Protein AF-A0A521Z8B8-F1 (afdb_monomer)

Sequence (314 aa):
MAHCVPRHHRHLVAGRAHGVPGHPRPDPRRRHVRERRPPARPARHRRRVVNRPHTGRGECPARRPTASHPAGTVTPVTTKPRRLTYDLEFVEDGHSIELVSIGVVRVDALPPRSAPATATGPDVEYYAINADISIERLTSRPWLAENVLPHLPTFTREQRYMSQRRTDIDRREPYVKPRRQIAAEVAKFLLDTPGDGSLELWADCGAYDHVCLCWTCWGPMAKKPAAIPDRTNEIRQYAEHLGVPLLNPPVGRGVKHRAIDDARTVAWQLRRLDEQARSGRIPASVVHDMPVAGITPVAAQVSRGPGSRWTNRL

Structure (mmCIF, N/CA/C/O backbone):
data_AF-A0A521Z8B8-F1
#
_entry.id   AF-A0A521Z8B8-F1
#
loop_
_atom_site.group_PDB
_atom_site.id
_atom_site.type_symbol
_atom_site.label_atom_id
_atom_site.label_alt_id
_atom_site.label_comp_id
_atom_site.label_asym_id
_atom_site.label_entity_id
_atom_site.label_seq_id
_atom_site.pdbx_PDB_ins_code
_atom_site.Cartn_x
_atom_site.Cartn_y
_atom_site.Cartn_z
_atom_site.occupancy
_atom_site.B_iso_or_equiv
_atom_site.auth_seq_id
_atom_site.auth_comp_id
_atom_site.auth_asym_id
_atom_site.auth_atom_id
_atom_site.pdbx_PDB_model_num
ATOM 1 N N . MET A 1 1 ? -34.870 41.571 -36.346 1.00 35.91 1 MET A N 1
ATOM 2 C CA . MET A 1 1 ? -33.914 41.527 -37.475 1.00 35.91 1 MET A CA 1
ATOM 3 C C . MET A 1 1 ? -33.114 40.236 -37.314 1.00 35.91 1 MET A C 1
ATOM 5 O O . MET A 1 1 ? -32.353 40.141 -36.370 1.00 35.91 1 MET A O 1
ATOM 9 N N . ALA A 1 2 ? -33.600 39.115 -37.851 1.00 33.47 2 ALA A N 1
ATOM 10 C CA . ALA A 1 2 ? -33.388 38.614 -39.218 1.00 33.47 2 ALA A CA 1
ATOM 11 C C . ALA A 1 2 ? -32.054 37.849 -39.395 1.00 33.47 2 ALA A C 1
ATOM 13 O O . ALA A 1 2 ? -31.015 38.482 -39.489 1.00 33.47 2 ALA A O 1
ATOM 14 N N . HIS A 1 3 ? -32.193 36.510 -39.475 1.00 30.00 3 HIS A N 1
ATOM 15 C CA . HIS A 1 3 ? -31.416 35.471 -40.192 1.00 30.00 3 HIS A CA 1
ATOM 16 C C . HIS A 1 3 ? -29.875 35.411 -39.992 1.00 30.00 3 HIS A C 1
ATOM 18 O O . HIS A 1 3 ? -29.206 36.417 -39.877 1.00 30.00 3 HIS A O 1
ATOM 24 N N . CYS A 1 4 ? -29.201 34.255 -39.957 1.00 29.23 4 CYS A N 1
ATOM 25 C CA . CYS A 1 4 ? -29.296 33.158 -40.915 1.00 29.23 4 CYS A CA 1
ATOM 26 C C . CYS A 1 4 ? -28.533 31.900 -40.433 1.00 29.23 4 CYS A C 1
ATOM 28 O O . CYS A 1 4 ? -27.512 31.993 -39.759 1.00 29.23 4 CYS A O 1
ATOM 30 N N . VAL A 1 5 ? -29.036 30.736 -40.847 1.00 36.94 5 VAL A N 1
ATOM 31 C CA . VAL A 1 5 ? -28.444 29.385 -40.773 1.00 36.94 5 VAL A CA 1
ATOM 32 C C . VAL A 1 5 ? -27.868 29.040 -42.159 1.00 36.94 5 VAL A C 1
ATOM 34 O O . VAL A 1 5 ? -28.414 29.515 -43.154 1.00 36.94 5 VAL A O 1
ATOM 37 N N . PRO A 1 6 ? -26.870 28.144 -42.270 1.00 43.03 6 PRO A N 1
ATOM 38 C CA . PRO A 1 6 ? -26.991 27.043 -43.251 1.00 43.03 6 PRO A CA 1
ATOM 39 C C . PRO A 1 6 ? -26.492 25.707 -42.653 1.00 43.03 6 PRO A C 1
ATOM 41 O O . PRO A 1 6 ? -25.438 25.650 -42.033 1.00 43.03 6 PRO A O 1
ATOM 44 N N . ARG A 1 7 ? -27.291 24.633 -42.566 1.00 33.66 7 ARG A N 1
ATOM 45 C CA . ARG A 1 7 ? -27.740 23.637 -43.572 1.00 33.66 7 ARG A CA 1
ATOM 46 C C . ARG A 1 7 ? -26.640 22.822 -44.288 1.00 33.66 7 ARG A C 1
ATOM 48 O O . ARG A 1 7 ? -25.868 23.326 -45.087 1.00 33.66 7 ARG A O 1
ATOM 55 N N . HIS A 1 8 ? -26.708 21.523 -43.976 1.00 33.16 8 HIS A N 1
ATOM 56 C CA . HIS A 1 8 ? -26.175 20.293 -44.575 1.00 33.16 8 HIS A CA 1
ATOM 57 C C . HIS A 1 8 ? -25.827 20.259 -46.069 1.00 33.16 8 HIS A C 1
ATOM 59 O O . HIS A 1 8 ? -26.628 20.689 -46.887 1.00 33.16 8 HIS A O 1
ATOM 65 N N . HIS A 1 9 ? -24.808 19.449 -46.398 1.00 31.92 9 HIS A N 1
ATOM 66 C CA . HIS A 1 9 ? -24.887 18.492 -47.509 1.00 31.92 9 HIS A CA 1
ATOM 67 C C . HIS A 1 9 ? -24.250 17.136 -47.148 1.00 31.92 9 HIS A C 1
ATOM 69 O O . HIS A 1 9 ? -23.074 17.036 -46.812 1.00 31.92 9 HIS A O 1
ATOM 75 N N . ARG A 1 10 ? -25.081 16.087 -47.215 1.00 32.25 10 ARG A N 1
ATOM 76 C CA . ARG A 1 10 ? -24.701 14.672 -47.317 1.00 32.25 10 ARG A CA 1
ATOM 77 C C . ARG A 1 10 ? -24.454 14.361 -48.794 1.00 32.25 10 ARG A C 1
ATOM 79 O O . ARG A 1 10 ? -25.300 14.709 -49.612 1.00 32.25 10 ARG A O 1
ATOM 86 N N . HIS A 1 11 ? -23.401 13.610 -49.105 1.00 32.38 11 HIS A N 1
ATOM 87 C CA . HIS A 1 11 ? -23.338 12.819 -50.332 1.00 32.38 11 HIS A CA 1
ATOM 88 C C . HIS A 1 11 ? -23.245 11.333 -49.981 1.00 32.38 11 HIS A C 1
ATOM 90 O O . HIS A 1 11 ? -22.294 10.871 -49.359 1.00 32.38 11 HIS A O 1
ATOM 96 N N . LEU A 1 12 ? -24.302 10.619 -50.366 1.00 29.88 12 LEU A N 1
ATOM 97 C CA . LEU A 1 12 ? -24.369 9.172 -50.507 1.00 29.88 12 LEU A CA 1
ATOM 98 C C . LEU A 1 12 ? -23.725 8.794 -51.845 1.00 29.88 12 LEU A C 1
ATOM 100 O O . LEU A 1 12 ? -24.089 9.367 -52.870 1.00 29.88 12 LEU A O 1
ATOM 104 N N . VAL A 1 13 ? -22.863 7.780 -51.849 1.00 33.53 13 VAL A N 1
ATOM 105 C CA . VAL A 1 13 ? -22.656 6.922 -53.022 1.00 33.53 13 VAL A CA 1
ATOM 106 C C . VAL A 1 13 ? -22.776 5.480 -52.550 1.00 33.53 13 VAL A C 1
ATOM 108 O O . VAL A 1 13 ? -22.103 5.054 -51.613 1.00 33.53 13 VAL A O 1
ATOM 111 N N . ALA A 1 14 ? -23.697 4.758 -53.180 1.00 31.25 14 ALA A N 1
ATOM 112 C CA . ALA A 1 14 ? -23.990 3.359 -52.943 1.00 31.25 14 ALA A CA 1
ATOM 113 C C . ALA A 1 14 ? -23.289 2.471 -53.982 1.00 31.25 14 ALA A C 1
ATOM 115 O O . ALA A 1 14 ? -23.220 2.825 -55.156 1.00 31.25 14 ALA A O 1
ATOM 116 N N . GLY A 1 15 ? -22.908 1.267 -53.544 1.00 28.31 15 GLY A N 1
ATOM 117 C CA . GLY A 1 15 ? -23.017 0.050 -54.351 1.00 28.31 15 GLY A CA 1
ATOM 118 C C . GLY A 1 15 ? -21.720 -0.551 -54.896 1.00 28.31 15 GLY A C 1
ATOM 119 O O . GLY A 1 15 ? -21.244 -0.151 -55.950 1.00 28.31 15 GLY A O 1
ATOM 120 N N . ARG A 1 16 ? -21.261 -1.649 -54.280 1.00 29.67 16 ARG A N 1
ATOM 121 C CA . ARG A 1 16 ? -21.405 -3.011 -54.841 1.00 29.67 16 ARG A CA 1
ATOM 122 C C . ARG A 1 16 ? -20.861 -4.062 -53.868 1.00 29.67 16 ARG A C 1
ATOM 124 O O . ARG A 1 16 ? -19.735 -3.973 -53.395 1.00 29.67 16 ARG A O 1
ATOM 131 N N . ALA A 1 17 ? -21.698 -5.054 -53.586 1.00 33.75 17 ALA A N 1
ATOM 132 C CA . ALA A 1 17 ? -21.336 -6.302 -52.928 1.00 33.75 17 ALA A CA 1
ATOM 133 C C . ALA A 1 17 ? -20.590 -7.217 -53.910 1.00 33.75 17 ALA A C 1
ATOM 135 O O . ALA A 1 17 ? -20.930 -7.186 -55.086 1.00 33.75 17 ALA A O 1
ATOM 136 N N . HIS A 1 18 ? -19.635 -8.023 -53.425 1.00 32.19 18 HIS A N 1
ATOM 137 C CA . HIS A 1 18 ? -19.411 -9.438 -53.781 1.00 32.19 18 HIS A CA 1
ATOM 138 C C . HIS A 1 18 ? -18.212 -10.010 -52.989 1.00 32.19 18 HIS A C 1
ATOM 140 O O . HIS A 1 18 ? -17.116 -9.466 -53.055 1.00 32.19 18 HIS A O 1
ATOM 146 N N . GLY A 1 19 ? -18.415 -11.154 -52.317 1.00 29.48 19 GLY A N 1
ATOM 147 C CA . GLY A 1 19 ? -17.388 -12.199 -52.164 1.00 29.48 19 GLY A CA 1
ATOM 148 C C . GLY A 1 19 ? -16.698 -12.374 -50.801 1.00 29.48 19 GLY A C 1
ATOM 149 O O . GLY A 1 19 ? -15.713 -11.710 -50.513 1.00 29.48 19 GLY A O 1
ATOM 150 N N . VAL A 1 20 ? -17.128 -13.382 -50.034 1.00 37.03 20 VAL A N 1
ATOM 151 C CA . VAL A 1 20 ? -16.331 -14.184 -49.067 1.00 37.03 20 VAL A CA 1
ATOM 152 C C . VAL A 1 20 ? -16.902 -15.621 -49.198 1.00 37.03 20 VAL A C 1
ATOM 154 O O . VAL A 1 20 ? -18.121 -15.697 -49.374 1.00 37.03 20 VAL A O 1
ATOM 157 N N . PRO A 1 21 ? -16.141 -16.749 -49.181 1.00 41.66 21 PRO A N 1
ATOM 158 C CA . PRO A 1 21 ? -14.966 -17.004 -48.336 1.00 41.66 21 PRO A CA 1
ATOM 159 C C . PRO A 1 21 ? -13.762 -17.721 -48.985 1.00 41.66 21 PRO A C 1
ATOM 161 O O . PRO A 1 21 ? -13.895 -18.714 -49.694 1.00 41.66 21 PRO A O 1
ATOM 164 N 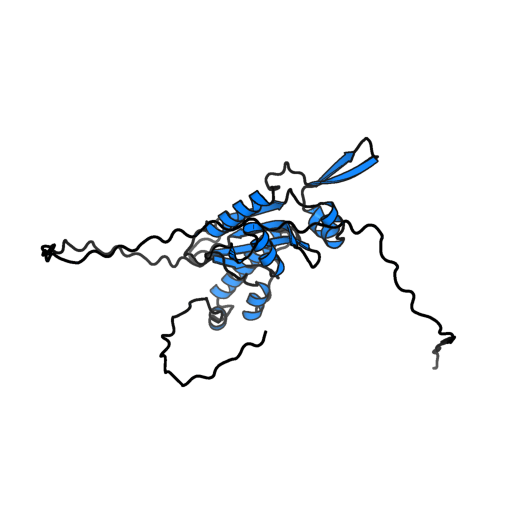N . GLY A 1 22 ? -12.552 -17.293 -48.616 1.00 32.25 22 GLY A N 1
ATOM 165 C CA . GLY A 1 22 ? -11.331 -18.088 -48.766 1.00 32.25 22 GLY A CA 1
ATOM 166 C C . GLY A 1 22 ? -10.956 -18.757 -47.442 1.00 32.25 22 GLY A C 1
ATOM 167 O O . GLY A 1 22 ? -10.707 -18.072 -46.454 1.00 32.25 22 GLY A O 1
ATOM 168 N N . HIS A 1 23 ? -10.917 -20.090 -47.418 1.00 39.66 23 HIS A N 1
ATOM 169 C CA . HIS A 1 23 ? -10.369 -20.886 -46.315 1.00 39.66 23 HIS A CA 1
ATOM 170 C C . HIS A 1 23 ? -8.886 -20.554 -46.049 1.00 39.66 23 HIS A C 1
ATOM 172 O O . HIS A 1 23 ? -8.111 -20.457 -47.006 1.00 39.66 23 HIS A O 1
ATOM 178 N N . PRO A 1 24 ? -8.433 -20.478 -44.782 1.00 43.00 24 PRO A N 1
ATOM 179 C CA . PRO A 1 24 ? -7.007 -20.446 -44.487 1.00 43.00 24 PRO A CA 1
ATOM 180 C C . PRO A 1 24 ? -6.387 -21.832 -44.735 1.00 43.00 24 PRO A C 1
ATOM 182 O O . PRO A 1 24 ? -6.856 -22.848 -44.221 1.00 43.00 24 PRO A O 1
ATOM 185 N N . ARG A 1 25 ? -5.319 -21.868 -45.540 1.00 42.12 25 ARG A N 1
ATOM 186 C CA . ARG A 1 25 ? -4.476 -23.057 -45.751 1.00 42.12 25 ARG A CA 1
ATOM 187 C C . ARG A 1 25 ? -3.770 -23.441 -44.435 1.00 42.12 25 ARG A C 1
ATOM 189 O O . ARG A 1 25 ? -3.352 -22.540 -43.709 1.00 42.12 25 ARG A O 1
ATOM 196 N N . PRO A 1 26 ? -3.597 -24.739 -44.124 1.00 41.19 26 PRO A N 1
ATOM 197 C CA . PRO A 1 26 ? -2.922 -25.164 -42.903 1.00 41.19 26 PRO A CA 1
ATOM 198 C C . PRO A 1 26 ? -1.406 -24.914 -42.973 1.00 41.19 26 PRO A C 1
ATOM 200 O O . PRO A 1 26 ? -0.752 -25.214 -43.971 1.00 41.19 26 PRO A O 1
ATOM 203 N N . ASP A 1 27 ? -0.862 -24.380 -41.880 1.00 43.59 27 ASP A N 1
ATOM 204 C CA . ASP A 1 27 ? 0.570 -24.197 -41.616 1.00 43.59 27 ASP A CA 1
ATOM 205 C C . ASP A 1 27 ? 1.311 -25.558 -41.590 1.00 43.59 27 ASP A C 1
ATOM 207 O O . ASP A 1 27 ? 0.941 -26.439 -40.803 1.00 43.59 27 ASP A O 1
ATOM 211 N N . PRO A 1 28 ? 2.368 -25.766 -42.404 1.00 39.84 28 PRO A N 1
ATOM 212 C CA . PRO A 1 28 ? 3.069 -27.043 -42.505 1.00 39.84 28 PRO A CA 1
ATOM 213 C C . PRO A 1 28 ? 4.086 -27.309 -41.375 1.00 39.84 28 PRO A C 1
ATOM 215 O O . PRO A 1 28 ? 4.937 -28.186 -41.523 1.00 39.84 28 PRO A O 1
ATOM 218 N N . ARG A 1 29 ? 4.046 -26.600 -40.234 1.00 41.16 29 ARG A N 1
ATOM 219 C CA . ARG A 1 29 ? 5.009 -26.811 -39.127 1.00 41.16 29 ARG A CA 1
ATOM 220 C C . ARG A 1 29 ? 4.400 -27.156 -37.764 1.00 41.16 29 ARG A C 1
ATOM 222 O O . ARG A 1 29 ? 5.024 -26.920 -36.728 1.00 41.16 29 ARG A O 1
ATOM 229 N N . ARG A 1 30 ? 3.256 -27.853 -37.735 1.00 36.81 30 ARG A N 1
ATOM 230 C CA . ARG A 1 30 ? 2.808 -28.596 -36.538 1.00 36.81 30 ARG A CA 1
ATOM 231 C C . ARG A 1 30 ? 3.729 -29.794 -36.271 1.00 36.81 30 ARG A C 1
ATOM 233 O O . ARG A 1 30 ? 3.509 -30.900 -36.753 1.00 36.81 30 ARG A O 1
ATOM 240 N N . ARG A 1 31 ? 4.770 -29.578 -35.464 1.00 39.09 31 ARG A N 1
ATOM 241 C CA . ARG A 1 31 ? 5.552 -30.664 -34.856 1.00 39.09 31 ARG A CA 1
ATOM 242 C C . ARG A 1 31 ? 4.647 -31.475 -33.925 1.00 39.09 31 ARG A C 1
ATOM 244 O O . ARG A 1 31 ? 4.069 -30.929 -32.989 1.00 39.09 31 ARG A O 1
ATOM 251 N N . HIS A 1 32 ? 4.548 -32.779 -34.174 1.00 36.72 32 HIS A N 1
ATOM 252 C CA . HIS A 1 32 ? 3.930 -33.738 -33.264 1.00 36.72 32 HIS A CA 1
ATOM 253 C C . HIS A 1 32 ? 4.621 -33.698 -31.895 1.00 36.72 32 HIS A C 1
ATOM 255 O O . HIS A 1 32 ? 5.748 -34.169 -31.738 1.00 36.72 32 HIS A O 1
ATOM 261 N N . VAL A 1 33 ? 3.931 -33.168 -30.887 1.00 37.38 33 VAL A N 1
ATOM 262 C CA . VAL A 1 33 ? 4.277 -33.413 -29.488 1.00 37.38 33 VAL A CA 1
ATOM 263 C C . VAL A 1 33 ? 3.756 -34.808 -29.155 1.00 37.38 33 VAL A C 1
ATOM 265 O O . VAL A 1 33 ? 2.554 -35.017 -29.032 1.00 37.38 33 VAL A O 1
ATOM 268 N N . ARG A 1 34 ? 4.661 -35.790 -29.064 1.00 37.03 34 ARG A N 1
ATOM 269 C CA . ARG A 1 34 ? 4.352 -37.099 -28.475 1.00 37.03 34 ARG A CA 1
ATOM 270 C C . ARG A 1 34 ? 3.934 -36.879 -27.021 1.00 37.03 34 ARG A C 1
ATOM 272 O O . ARG A 1 34 ? 4.762 -36.468 -26.207 1.00 37.03 34 ARG A O 1
ATOM 279 N N . GLU A 1 35 ? 2.681 -37.183 -26.702 1.00 34.50 35 GLU A N 1
ATOM 280 C CA . GLU A 1 35 ? 2.202 -37.293 -25.326 1.00 34.50 35 GLU A CA 1
ATOM 281 C C . GLU A 1 35 ? 3.052 -38.326 -24.574 1.00 34.50 35 GLU A C 1
ATOM 283 O O . GLU A 1 35 ? 3.047 -39.523 -24.872 1.00 34.50 35 GLU A O 1
ATOM 288 N N . ARG A 1 36 ? 3.838 -37.856 -23.603 1.00 37.59 36 ARG A N 1
ATOM 289 C CA . ARG A 1 36 ? 4.537 -38.727 -22.660 1.00 37.59 36 ARG A CA 1
ATOM 290 C C . ARG A 1 36 ? 3.536 -39.153 -21.588 1.00 37.59 36 ARG A C 1
ATOM 292 O O . ARG A 1 36 ? 3.045 -38.315 -20.836 1.00 37.59 36 ARG A O 1
ATOM 299 N N . ARG A 1 37 ? 3.252 -40.458 -21.514 1.00 41.12 37 ARG A N 1
ATOM 300 C CA . ARG A 1 37 ? 2.510 -41.077 -20.403 1.00 41.12 37 ARG A CA 1
ATOM 301 C C . ARG A 1 37 ? 3.163 -40.706 -19.058 1.00 41.12 37 ARG A C 1
ATOM 303 O O . ARG A 1 37 ? 4.386 -40.820 -18.952 1.00 41.12 37 ARG A O 1
ATOM 310 N N . PRO A 1 38 ? 2.392 -40.320 -18.027 1.00 42.97 38 PRO A N 1
ATOM 311 C CA . PRO A 1 38 ? 2.940 -40.121 -16.691 1.00 42.97 38 PRO A CA 1
ATOM 312 C C . PRO A 1 38 ? 3.311 -41.474 -16.049 1.00 42.97 38 PRO A C 1
ATOM 314 O O . PRO A 1 38 ? 2.598 -42.461 -16.256 1.00 42.97 38 PRO A O 1
ATOM 317 N N . PRO A 1 39 ? 4.403 -41.553 -15.265 1.00 40.97 39 PRO A N 1
ATOM 318 C CA . PRO A 1 39 ? 4.757 -42.769 -14.540 1.00 40.97 39 PRO A CA 1
ATOM 319 C C . PRO A 1 39 ? 3.771 -43.057 -13.396 1.00 40.97 39 PRO A C 1
ATOM 321 O O . PRO A 1 39 ? 3.203 -42.155 -12.778 1.00 40.97 39 PRO A O 1
ATOM 324 N N . ALA A 1 40 ? 3.568 -44.350 -13.138 1.00 40.97 40 ALA A N 1
ATOM 325 C CA . ALA A 1 40 ? 2.628 -44.895 -12.166 1.00 40.97 40 ALA A CA 1
ATOM 326 C C . ALA A 1 40 ? 2.912 -44.440 -10.720 1.00 40.97 40 ALA A C 1
ATOM 328 O O . ALA A 1 40 ? 4.059 -44.364 -10.282 1.00 40.97 40 ALA A O 1
ATOM 329 N N . ARG A 1 41 ? 1.839 -44.182 -9.960 1.00 40.47 41 ARG A N 1
ATOM 330 C CA . ARG A 1 41 ? 1.879 -43.889 -8.516 1.00 40.47 41 ARG A CA 1
ATOM 331 C C . ARG A 1 41 ? 2.380 -45.111 -7.725 1.00 40.47 41 ARG A C 1
ATOM 333 O O . ARG A 1 41 ? 1.808 -46.186 -7.909 1.00 40.47 41 ARG A O 1
ATOM 340 N N . PRO A 1 42 ? 3.331 -44.970 -6.784 1.00 38.75 42 PRO A N 1
ATOM 341 C CA . PRO A 1 42 ? 3.632 -46.042 -5.845 1.00 38.75 42 PRO A CA 1
ATOM 342 C C . PRO A 1 42 ? 2.540 -46.172 -4.768 1.00 38.75 42 PRO A C 1
ATOM 344 O O . PRO A 1 42 ? 1.858 -45.212 -4.398 1.00 38.75 42 PRO A O 1
ATOM 347 N N . ALA A 1 43 ? 2.354 -47.411 -4.317 1.00 36.47 43 ALA A N 1
ATOM 348 C CA . ALA A 1 43 ? 1.248 -47.892 -3.502 1.00 36.47 43 ALA A CA 1
ATOM 349 C C . ALA A 1 43 ? 1.170 -47.267 -2.095 1.00 36.47 43 ALA A C 1
ATOM 351 O O . ALA A 1 43 ? 2.168 -47.013 -1.425 1.00 36.47 43 ALA A O 1
ATOM 352 N N . ARG A 1 44 ? -0.068 -47.077 -1.621 1.00 37.94 44 ARG A N 1
ATOM 353 C CA . ARG A 1 44 ? -0.396 -46.655 -0.253 1.00 37.94 44 ARG A CA 1
ATOM 354 C C . ARG A 1 44 ? -0.029 -47.758 0.745 1.00 37.94 44 ARG A C 1
ATOM 356 O O . ARG A 1 44 ? -0.673 -48.806 0.760 1.00 37.94 44 ARG A O 1
ATOM 363 N N . HIS A 1 45 ? 0.915 -47.495 1.646 1.00 33.72 45 HIS A N 1
ATOM 364 C CA . HIS A 1 45 ? 1.087 -48.316 2.844 1.00 33.72 45 HIS A CA 1
ATOM 365 C C . HIS A 1 45 ? -0.085 -48.085 3.809 1.00 33.72 45 HIS A C 1
ATOM 367 O O . HIS A 1 45 ? -0.205 -47.037 4.444 1.00 33.72 45 HIS A O 1
ATOM 373 N N . ARG A 1 46 ? -0.965 -49.086 3.918 1.00 37.41 46 ARG A N 1
ATOM 374 C CA . ARG A 1 46 ? -1.966 -49.195 4.985 1.00 37.41 46 ARG A CA 1
ATOM 375 C C . ARG A 1 46 ? -1.238 -49.425 6.313 1.00 37.41 46 ARG A C 1
ATOM 377 O O . ARG A 1 46 ? -0.668 -50.495 6.514 1.00 37.41 46 ARG A O 1
ATOM 384 N N . ARG A 1 47 ? -1.273 -48.459 7.237 1.00 35.41 47 ARG A N 1
ATOM 385 C CA . ARG A 1 47 ? -0.927 -48.728 8.640 1.00 35.41 47 ARG A CA 1
ATOM 386 C C . ARG A 1 47 ? -2.097 -49.457 9.301 1.00 35.41 47 ARG A C 1
ATOM 388 O O . ARG A 1 47 ? -3.209 -48.945 9.367 1.00 35.41 47 ARG A O 1
ATOM 395 N N . ARG A 1 48 ? -1.814 -50.687 9.728 1.00 32.44 48 ARG A N 1
ATOM 396 C CA . ARG A 1 48 ? -2.666 -51.566 10.534 1.00 32.44 48 ARG A CA 1
ATOM 397 C C . ARG A 1 48 ? -2.920 -50.901 11.891 1.00 32.44 48 ARG A C 1
ATOM 399 O O . ARG A 1 48 ? -1.971 -50.627 12.619 1.00 32.44 48 ARG A O 1
ATOM 406 N N . VAL A 1 49 ? -4.187 -50.676 12.225 1.00 35.34 49 VAL A N 1
ATOM 407 C CA . VAL A 1 49 ? -4.628 -50.407 13.598 1.00 35.34 49 VAL A CA 1
ATOM 408 C C . VAL A 1 49 ? -4.592 -51.742 14.337 1.00 35.34 49 VAL A C 1
ATOM 410 O O . VAL A 1 49 ? -5.258 -52.692 13.927 1.00 35.34 49 VAL A O 1
ATOM 413 N N . VAL A 1 50 ? -3.773 -51.838 15.382 1.00 36.09 50 VAL A N 1
ATOM 414 C CA . VAL A 1 50 ? -3.757 -52.988 16.291 1.00 36.09 50 VAL A CA 1
ATOM 415 C C . VAL A 1 50 ? -4.516 -52.576 17.546 1.00 36.09 50 VAL A C 1
ATOM 417 O O . VAL A 1 50 ? -4.027 -51.771 18.331 1.00 36.09 50 VAL A O 1
ATOM 420 N N . ASN A 1 51 ? -5.716 -53.131 17.714 1.00 31.20 51 ASN A N 1
ATOM 421 C CA . ASN A 1 51 ? -6.443 -53.111 18.978 1.00 31.20 51 ASN A CA 1
ATOM 422 C C . ASN A 1 51 ? -5.782 -54.096 19.952 1.00 31.20 51 ASN A C 1
ATOM 424 O O . ASN A 1 51 ? -5.551 -55.254 19.596 1.00 31.20 51 ASN A O 1
ATOM 428 N N . ARG A 1 52 ? -5.537 -53.666 21.194 1.00 32.81 52 ARG A N 1
ATOM 429 C CA . ARG A 1 52 ? -5.302 -54.563 22.334 1.00 32.81 52 ARG A CA 1
ATOM 430 C C . ARG A 1 52 ? -6.153 -54.135 23.538 1.00 32.81 52 ARG A C 1
ATOM 432 O O . ARG A 1 52 ? -6.418 -52.943 23.677 1.00 32.81 52 ARG A O 1
ATOM 439 N N . PRO A 1 53 ? -6.627 -55.099 24.348 1.00 34.12 53 PRO A N 1
ATOM 440 C CA . PRO A 1 53 ? -7.771 -54.924 25.236 1.00 34.12 53 PRO A CA 1
ATOM 441 C C . PRO A 1 53 ? -7.412 -54.312 26.595 1.00 34.12 53 PRO A C 1
ATOM 443 O O . PRO A 1 53 ? -6.282 -54.406 27.069 1.00 34.12 53 PRO A O 1
ATOM 446 N N . HIS A 1 54 ? -8.432 -53.720 27.217 1.00 36.81 54 HIS A N 1
ATOM 447 C CA . HIS A 1 54 ? -8.438 -53.187 28.574 1.00 36.81 54 HIS A CA 1
ATOM 448 C C . HIS A 1 54 ? -8.363 -54.283 29.643 1.00 36.81 54 HIS A C 1
ATOM 450 O O . HIS A 1 54 ? -9.223 -55.158 29.680 1.00 36.81 54 HIS A O 1
ATOM 456 N N . THR A 1 55 ? -7.438 -54.132 30.593 1.00 34.94 55 THR A N 1
ATOM 457 C CA . THR A 1 55 ? -7.537 -54.687 31.952 1.00 34.94 55 THR A CA 1
ATOM 458 C C . THR A 1 55 ? -6.777 -53.786 32.923 1.00 34.94 55 THR A C 1
ATOM 460 O O . THR A 1 55 ? -5.632 -53.439 32.646 1.00 34.94 55 THR A O 1
ATOM 463 N N . GLY A 1 56 ? -7.381 -53.467 34.070 1.00 31.44 56 GLY A N 1
ATOM 464 C CA . GLY A 1 56 ? -6.648 -52.990 35.248 1.00 31.44 56 GLY A CA 1
ATOM 465 C C . GLY A 1 56 ? -7.207 -51.719 35.872 1.00 31.44 56 GLY A C 1
ATOM 466 O O . GLY A 1 56 ? -6.812 -50.616 35.513 1.00 31.44 56 GLY A O 1
ATOM 467 N N . ARG A 1 57 ? -8.112 -51.896 36.840 1.00 41.94 57 ARG A N 1
ATOM 468 C CA . ARG A 1 57 ? -8.470 -50.884 37.839 1.00 41.94 57 ARG A CA 1
ATOM 469 C C . ARG A 1 57 ? -7.237 -50.590 38.701 1.00 41.94 57 ARG A C 1
ATOM 471 O O . ARG A 1 57 ? -6.634 -51.523 39.220 1.00 41.94 57 ARG A O 1
ATOM 478 N N . GLY A 1 58 ? -6.903 -49.315 38.862 1.00 31.59 58 GLY A N 1
ATOM 479 C CA . GLY A 1 58 ? -5.902 -48.829 39.807 1.00 31.59 58 GLY A CA 1
ATOM 480 C C . GLY A 1 58 ? -6.303 -47.428 40.249 1.00 31.59 58 GLY A C 1
ATOM 481 O O . GLY A 1 58 ? -6.299 -46.498 39.448 1.00 31.59 58 GLY A O 1
ATOM 482 N N . GLU A 1 59 ? -6.743 -47.314 41.495 1.00 34.22 59 GLU A N 1
ATOM 483 C CA . GLU A 1 59 ? -7.174 -46.074 42.136 1.00 34.22 59 GLU A CA 1
ATOM 484 C C . GLU A 1 59 ? -5.988 -45.104 42.279 1.00 34.22 59 GLU A C 1
ATOM 486 O O . GLU A 1 59 ? -4.929 -45.470 42.789 1.00 34.22 59 GLU A O 1
ATOM 491 N N . CYS A 1 60 ? -6.153 -43.854 41.836 1.00 30.89 60 CYS A N 1
ATOM 492 C CA . CYS A 1 60 ? -5.214 -42.769 42.127 1.00 30.89 60 CYS A CA 1
ATOM 493 C C . CYS A 1 60 ? -5.653 -42.038 43.409 1.00 30.89 60 CYS A C 1
ATOM 495 O O . CYS A 1 60 ? -6.812 -41.623 43.489 1.00 30.89 60 CYS A O 1
ATOM 497 N N . PRO A 1 61 ? -4.767 -41.818 44.398 1.00 35.59 61 PRO A N 1
ATOM 498 C CA . PRO A 1 61 ? -5.130 -41.121 45.625 1.00 35.59 61 PRO A CA 1
ATOM 499 C C . PRO A 1 61 ? -5.343 -39.621 45.373 1.00 35.59 61 PRO A C 1
ATOM 501 O O . PRO A 1 61 ? -4.572 -38.961 44.670 1.00 35.59 61 PRO A O 1
ATOM 504 N N . ALA A 1 62 ? -6.406 -39.085 45.974 1.00 37.12 62 ALA A N 1
ATOM 505 C CA . ALA A 1 62 ? -6.812 -37.690 45.888 1.00 37.12 62 ALA A CA 1
A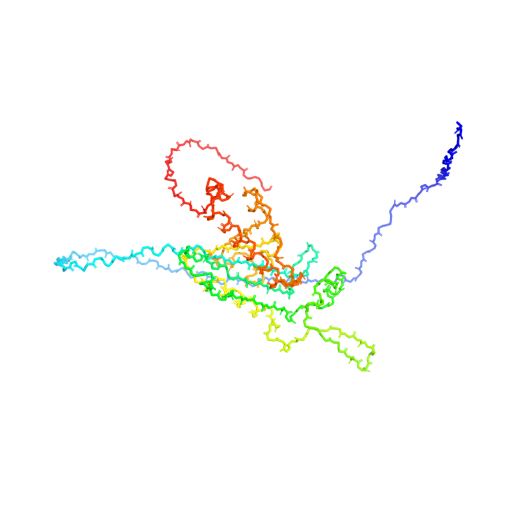TOM 506 C C . ALA A 1 62 ? -5.714 -36.736 46.399 1.00 37.12 62 ALA A C 1
ATOM 508 O O . ALA A 1 62 ? -5.290 -36.802 47.555 1.00 37.12 62 ALA A O 1
ATOM 509 N N . ARG A 1 63 ? -5.280 -35.802 45.544 1.00 36.44 63 ARG A N 1
ATOM 510 C CA . ARG A 1 63 ? -4.461 -34.652 45.952 1.00 36.44 63 ARG A CA 1
ATOM 511 C C . ARG A 1 63 ? -5.335 -33.648 46.710 1.00 36.44 63 ARG A C 1
ATOM 513 O O . ARG A 1 63 ? -6.354 -33.200 46.193 1.00 36.44 63 ARG A O 1
ATOM 520 N N . ARG A 1 64 ? -4.913 -33.285 47.926 1.00 36.66 64 ARG A N 1
ATOM 521 C CA . ARG A 1 64 ? -5.482 -32.181 48.721 1.00 36.66 64 ARG A CA 1
ATOM 522 C C . ARG A 1 64 ? -5.365 -30.845 47.965 1.00 36.66 64 ARG A C 1
ATOM 524 O O . ARG A 1 64 ? -4.347 -30.631 47.305 1.00 36.66 64 ARG A O 1
ATOM 531 N N . PRO A 1 65 ? -6.341 -29.929 48.095 1.00 36.00 65 PRO A N 1
ATOM 532 C CA . PRO A 1 65 ? -6.266 -28.611 47.479 1.00 36.00 65 PRO A CA 1
ATOM 533 C C . PRO A 1 65 ? -5.231 -27.753 48.219 1.00 36.00 65 PRO A C 1
ATOM 535 O O . PRO A 1 65 ? -5.373 -27.467 49.407 1.00 36.00 65 PRO A O 1
ATOM 538 N N . THR A 1 66 ? -4.164 -27.363 47.526 1.00 36.78 66 THR A N 1
ATOM 539 C CA . THR A 1 66 ? -3.203 -26.370 48.015 1.00 36.78 66 THR A CA 1
ATOM 540 C C . THR A 1 66 ? -3.715 -24.962 47.729 1.00 36.78 66 THR A C 1
ATOM 542 O O . THR A 1 66 ? -4.199 -24.690 46.634 1.00 36.78 66 THR A O 1
ATOM 545 N N . ALA A 1 67 ? -3.586 -24.110 48.746 1.00 37.25 67 ALA A N 1
ATOM 546 C CA . ALA A 1 67 ? -3.915 -22.690 48.839 1.00 37.25 67 ALA A CA 1
ATOM 547 C C . ALA A 1 67 ? -4.055 -21.915 47.514 1.00 37.25 67 ALA A C 1
ATOM 549 O O . ALA A 1 67 ? -3.134 -21.836 46.698 1.00 37.25 67 ALA A O 1
ATOM 550 N N . SER A 1 68 ? -5.208 -21.258 47.380 1.00 37.75 68 SER A N 1
ATOM 551 C CA . SER A 1 68 ? -5.508 -20.221 46.397 1.00 37.75 68 SER A CA 1
ATOM 552 C C . SER A 1 68 ? -4.418 -19.147 46.378 1.00 37.75 68 SER A C 1
ATOM 554 O O . SER A 1 68 ? -4.254 -18.405 47.347 1.00 37.75 68 SER A O 1
ATOM 556 N N . HIS A 1 69 ? -3.690 -19.043 45.268 1.00 37.59 69 HIS A N 1
ATOM 557 C CA . HIS A 1 69 ? -2.959 -17.820 44.947 1.00 37.59 69 HIS A CA 1
ATOM 558 C C . HIS A 1 69 ? -3.976 -16.690 44.742 1.00 37.59 69 HIS A C 1
ATOM 560 O O . HIS A 1 69 ? -5.021 -16.941 44.132 1.00 37.59 69 HIS A O 1
ATOM 566 N N . PRO A 1 70 ? -3.719 -15.466 45.241 1.00 37.94 70 PRO A N 1
ATOM 567 C CA . PRO A 1 70 ? -4.590 -14.344 44.945 1.00 37.94 70 PRO A CA 1
ATOM 568 C C . PRO A 1 70 ? -4.627 -14.185 43.427 1.00 37.94 70 PRO A C 1
ATOM 570 O O . PRO A 1 70 ? -3.581 -14.085 42.782 1.00 37.94 70 PRO A O 1
ATOM 573 N N . ALA A 1 71 ? -5.835 -14.236 42.865 1.00 39.34 71 ALA A N 1
ATOM 574 C CA . ALA A 1 71 ? -6.072 -13.922 41.471 1.00 39.34 71 ALA A CA 1
ATOM 575 C C . ALA A 1 71 ? -5.512 -12.520 41.234 1.00 39.34 71 ALA A C 1
ATOM 577 O O . ALA A 1 71 ? -6.096 -11.528 41.669 1.00 39.34 71 ALA A O 1
ATOM 578 N N . GLY A 1 72 ? -4.334 -12.451 40.612 1.00 34.78 72 GLY A N 1
ATOM 579 C CA . GLY A 1 72 ? -3.814 -11.200 40.103 1.00 34.78 72 GLY A CA 1
ATOM 580 C C . GLY A 1 72 ? -4.896 -10.631 39.209 1.00 34.78 72 GLY A C 1
ATOM 581 O O . GLY A 1 72 ? -5.366 -11.316 38.299 1.00 34.78 72 GLY A O 1
ATOM 582 N N . THR A 1 73 ? -5.347 -9.424 39.524 1.00 35.84 73 THR A N 1
ATOM 583 C CA . THR A 1 73 ? -6.259 -8.670 38.680 1.00 35.84 73 THR A CA 1
ATOM 584 C C . THR A 1 73 ? -5.568 -8.502 37.336 1.00 35.84 73 THR A C 1
ATOM 586 O O . THR A 1 73 ? -4.758 -7.597 37.154 1.00 35.84 73 THR A O 1
ATOM 589 N N . VAL A 1 74 ? -5.830 -9.418 36.403 1.00 38.91 74 VAL A N 1
ATOM 590 C CA . VAL A 1 74 ? -5.529 -9.212 34.995 1.00 38.91 74 VAL A CA 1
ATOM 591 C C . VAL A 1 74 ? -6.483 -8.107 34.597 1.00 38.91 74 VAL A C 1
ATOM 593 O O . VAL A 1 74 ? -7.658 -8.346 34.322 1.00 38.91 74 VAL A O 1
ATOM 596 N N . THR A 1 75 ? -6.006 -6.868 34.669 1.00 30.81 75 THR A N 1
ATOM 597 C CA . THR A 1 75 ? -6.654 -5.767 33.980 1.00 30.81 75 THR A CA 1
ATOM 598 C C . THR A 1 75 ? -6.827 -6.237 32.543 1.00 30.81 75 THR A C 1
ATOM 600 O O . THR A 1 75 ? -5.828 -6.599 31.913 1.00 30.81 75 THR A O 1
ATOM 603 N N . PRO A 1 76 ? -8.060 -6.306 32.013 1.00 34.44 76 PRO A N 1
ATOM 604 C CA . PRO A 1 76 ? -8.221 -6.531 30.598 1.00 34.44 76 PRO A CA 1
ATOM 605 C C . PRO A 1 76 ? -7.553 -5.328 29.950 1.00 34.44 76 PRO A C 1
ATOM 607 O O . PRO A 1 76 ? -8.063 -4.208 30.000 1.00 34.44 76 PRO A O 1
ATOM 610 N N . VAL A 1 77 ? -6.358 -5.531 29.400 1.00 38.72 77 VAL A N 1
ATOM 611 C CA . VAL A 1 77 ? -5.857 -4.605 28.408 1.00 38.72 77 VAL A CA 1
ATOM 612 C C . VAL A 1 77 ? -6.886 -4.746 27.304 1.00 38.72 77 VAL A C 1
ATOM 614 O O . VAL A 1 77 ? -6.924 -5.757 26.611 1.00 38.72 77 VAL A O 1
ATOM 617 N N . THR A 1 78 ? -7.799 -3.784 27.202 1.00 41.41 78 THR A N 1
ATOM 618 C CA . THR A 1 78 ? -8.583 -3.552 25.992 1.00 41.41 78 THR A CA 1
ATOM 619 C C . THR A 1 78 ? -7.577 -3.175 24.916 1.00 41.41 78 THR A C 1
ATOM 621 O O . THR A 1 78 ? -7.361 -2.003 24.609 1.00 41.41 78 THR A O 1
ATOM 624 N N . THR A 1 79 ? -6.842 -4.172 24.442 1.00 52.53 79 THR A N 1
ATOM 625 C CA . THR A 1 79 ? -5.909 -4.070 23.342 1.00 52.53 79 THR A CA 1
ATOM 626 C C . THR A 1 79 ? -6.788 -3.783 22.137 1.00 52.53 79 THR A C 1
ATOM 628 O O . THR A 1 79 ? -7.627 -4.591 21.766 1.00 52.53 79 THR A O 1
ATOM 631 N N . LYS A 1 80 ? -6.708 -2.553 21.634 1.00 62.91 80 LYS A N 1
ATOM 632 C CA . LYS A 1 80 ? -7.483 -2.106 20.478 1.00 62.91 80 LYS A CA 1
ATOM 633 C C . LYS A 1 80 ? -7.025 -2.851 19.216 1.00 62.91 80 LYS A C 1
ATOM 635 O O . LYS A 1 80 ? -5.873 -3.297 19.181 1.00 62.91 80 LYS A O 1
ATOM 640 N N . PRO A 1 81 ? -7.887 -2.929 18.187 1.00 65.12 81 PRO A N 1
ATOM 641 C CA . PRO A 1 81 ? -7.518 -3.511 16.907 1.00 65.12 81 PRO A CA 1
ATOM 642 C C . PRO A 1 81 ? -6.293 -2.823 16.312 1.00 65.12 81 PRO A C 1
ATOM 644 O O . PRO A 1 81 ? -6.098 -1.610 16.439 1.00 65.12 81 PRO A O 1
ATOM 647 N N . ARG A 1 82 ? -5.466 -3.624 15.644 1.00 83.12 82 ARG A N 1
ATOM 648 C CA . ARG A 1 82 ? -4.246 -3.187 14.966 1.00 83.12 82 ARG A CA 1
ATOM 649 C C . ARG A 1 82 ? -4.629 -2.593 13.624 1.00 83.12 82 ARG A C 1
ATOM 651 O O . ARG A 1 82 ? -5.077 -3.335 12.762 1.00 83.12 82 ARG A O 1
ATOM 658 N N . ARG A 1 83 ? -4.458 -1.290 13.420 1.00 91.69 83 ARG A N 1
ATOM 659 C CA . ARG A 1 83 ? -4.812 -0.641 12.151 1.00 91.69 83 ARG A CA 1
ATOM 660 C C . ARG A 1 83 ? -3.568 -0.378 11.327 1.00 91.69 83 ARG A C 1
ATOM 662 O O . ARG A 1 83 ? -2.646 0.284 11.797 1.00 91.69 83 ARG A O 1
ATOM 669 N N . LEU A 1 84 ? -3.555 -0.883 10.102 1.00 95.62 84 LEU A N 1
ATOM 670 C CA . LEU A 1 84 ? -2.529 -0.585 9.112 1.00 95.62 84 LEU A CA 1
ATOM 671 C C . LEU A 1 84 ? -3.182 0.082 7.913 1.00 95.62 84 LEU A C 1
ATOM 673 O O . LEU A 1 84 ? -4.141 -0.457 7.361 1.00 95.62 84 LEU A O 1
ATOM 677 N N . THR A 1 85 ? -2.648 1.228 7.505 1.00 97.44 85 THR A N 1
ATOM 678 C CA . THR A 1 85 ? -2.987 1.834 6.220 1.00 97.44 85 THR A CA 1
ATOM 679 C C . THR A 1 85 ? -1.905 1.515 5.213 1.00 97.44 85 THR A C 1
ATOM 681 O O . THR A 1 85 ? -0.733 1.396 5.573 1.00 97.44 85 THR A O 1
ATOM 684 N N . TYR A 1 86 ? -2.285 1.324 3.961 1.00 98.50 86 TYR A N 1
ATOM 685 C CA . TYR A 1 86 ? -1.326 0.981 2.928 1.00 98.50 86 TYR A CA 1
ATOM 686 C C . TYR A 1 86 ? -1.801 1.442 1.556 1.00 98.50 86 TYR A C 1
ATOM 688 O O . TYR A 1 86 ? -2.988 1.687 1.354 1.00 98.50 86 TYR A O 1
ATOM 696 N N . ASP A 1 87 ? -0.843 1.543 0.648 1.00 98.69 87 ASP A N 1
ATOM 697 C CA . ASP A 1 87 ? -1.041 1.876 -0.758 1.00 98.69 87 ASP A CA 1
ATOM 698 C C . ASP A 1 87 ? 0.041 1.159 -1.581 1.00 98.69 87 ASP A C 1
ATOM 700 O O . ASP A 1 87 ? 1.131 0.859 -1.059 1.00 98.69 87 ASP A O 1
ATOM 704 N N . LEU A 1 88 ? -0.272 0.802 -2.827 1.00 98.62 88 LEU A N 1
ATOM 705 C CA . LEU A 1 88 ? 0.674 0.195 -3.750 1.00 98.62 88 LEU A CA 1
ATOM 706 C C . LEU A 1 88 ? 0.587 0.852 -5.122 1.00 98.62 88 LEU A C 1
ATOM 708 O O . LEU A 1 88 ? -0.477 0.971 -5.714 1.00 98.62 88 LEU A O 1
ATOM 712 N N . GLU A 1 89 ? 1.754 1.073 -5.713 1.00 98.56 89 GLU A N 1
ATOM 713 C CA . GLU A 1 89 ? 1.846 1.319 -7.146 1.00 98.56 89 GLU A CA 1
ATOM 714 C C . GLU A 1 89 ? 2.093 -0.003 -7.869 1.00 98.56 89 GLU A C 1
ATOM 716 O O . GLU A 1 89 ? 2.867 -0.857 -7.410 1.00 98.56 89 GLU A O 1
ATOM 721 N N . PHE A 1 90 ? 1.464 -0.194 -9.024 1.00 98.19 90 PHE A N 1
ATOM 722 C CA . PHE A 1 90 ? 1.595 -1.420 -9.805 1.00 98.19 90 PHE A CA 1
ATOM 723 C C . PHE A 1 90 ? 1.382 -1.186 -11.300 1.00 98.19 90 PHE A C 1
ATOM 725 O O . PHE A 1 90 ? 0.699 -0.262 -11.732 1.00 98.19 90 PHE A O 1
ATOM 732 N N . VAL A 1 91 ? 1.963 -2.071 -12.107 1.00 97.62 91 VAL A N 1
ATOM 733 C CA . VAL A 1 91 ? 1.620 -2.194 -13.523 1.00 97.62 91 VAL A CA 1
ATOM 734 C C . VAL A 1 91 ? 0.514 -3.231 -13.646 1.00 97.62 91 VAL A C 1
ATOM 736 O O . VAL A 1 91 ? 0.713 -4.391 -13.282 1.00 97.62 91 VAL A O 1
ATOM 739 N N . GLU A 1 92 ? -0.628 -2.833 -14.197 1.00 95.62 92 GLU A N 1
ATOM 740 C CA . GLU A 1 92 ? -1.711 -3.748 -14.555 1.00 95.62 92 GLU A CA 1
ATOM 741 C C . GLU A 1 92 ? -1.979 -3.747 -16.070 1.00 95.62 92 GLU A C 1
ATOM 743 O O . GLU A 1 92 ? -1.575 -2.841 -16.814 1.00 95.62 92 GLU A O 1
ATOM 748 N N . ASP A 1 93 ? -2.552 -4.842 -16.563 1.00 94.38 93 ASP A N 1
ATOM 749 C CA . ASP A 1 93 ? -2.906 -5.019 -17.974 1.00 94.38 93 ASP A CA 1
ATOM 750 C C . ASP A 1 93 ? -4.234 -5.756 -18.197 1.00 94.38 93 ASP A C 1
ATOM 752 O O . ASP A 1 93 ? -4.441 -6.348 -19.256 1.00 94.38 93 ASP A O 1
ATOM 756 N N . GLY A 1 94 ? -5.118 -5.759 -17.196 1.00 95.06 94 GLY A N 1
ATOM 757 C CA . GLY A 1 94 ? -6.355 -6.546 -17.199 1.00 95.06 94 GLY A CA 1
ATOM 758 C C . GLY A 1 94 ? -6.164 -8.065 -17.055 1.00 95.06 94 GLY A C 1
ATOM 759 O O . GLY A 1 94 ? -7.150 -8.796 -16.948 1.00 95.06 94 GLY A O 1
ATOM 760 N N . HIS A 1 95 ? -4.921 -8.558 -17.019 1.00 94.56 95 HIS A N 1
ATOM 761 C CA . HIS A 1 95 ? -4.599 -9.980 -16.846 1.00 94.56 95 HIS A CA 1
ATOM 762 C C . HIS A 1 95 ? -3.677 -10.245 -15.654 1.00 94.56 95 HIS A C 1
ATOM 764 O O . HIS A 1 95 ? -3.743 -11.306 -15.031 1.00 94.56 95 HIS A O 1
ATOM 770 N N . SER A 1 96 ? -2.801 -9.295 -15.350 1.00 94.19 96 SER A N 1
ATOM 771 C CA . SER A 1 96 ? -1.787 -9.375 -14.312 1.00 94.19 96 SER A CA 1
ATOM 772 C C . SER A 1 96 ? -1.699 -8.068 -13.535 1.00 94.19 96 SER A C 1
ATOM 774 O O . SER A 1 96 ? -2.063 -7.006 -14.036 1.00 94.19 96 SER A O 1
ATOM 776 N N . ILE A 1 97 ? -1.190 -8.168 -12.308 1.00 96.25 97 ILE A N 1
ATOM 777 C CA . ILE A 1 97 ? -0.825 -7.028 -11.475 1.00 96.25 97 ILE A CA 1
ATOM 778 C C . ILE A 1 97 ? 0.603 -7.229 -10.964 1.00 96.25 97 ILE A C 1
ATOM 780 O O . ILE A 1 97 ? 0.910 -8.201 -10.267 1.00 96.25 97 ILE A O 1
ATOM 784 N N . GLU A 1 98 ? 1.508 -6.347 -11.375 1.00 96.00 98 GLU A N 1
ATOM 785 C CA . GLU A 1 98 ? 2.930 -6.404 -11.048 1.00 96.00 98 GLU A CA 1
ATOM 786 C C . GLU A 1 98 ? 3.297 -5.250 -10.117 1.00 96.00 98 GLU A C 1
ATOM 788 O O . GLU A 1 98 ? 3.159 -4.084 -10.475 1.00 96.00 98 GLU A O 1
ATOM 793 N N . LEU A 1 99 ? 3.791 -5.582 -8.923 1.00 98.31 99 LEU A N 1
ATOM 794 C CA . LEU A 1 99 ? 4.175 -4.596 -7.914 1.00 98.31 99 LEU A CA 1
ATOM 795 C C . LEU A 1 99 ? 5.282 -3.655 -8.417 1.00 98.31 99 LEU A C 1
ATOM 797 O O . LEU A 1 99 ? 6.350 -4.129 -8.815 1.00 98.31 99 LEU A O 1
ATOM 801 N N . VAL A 1 100 ? 5.066 -2.347 -8.272 1.00 98.38 100 VAL A N 1
ATOM 802 C CA . VAL A 1 100 ? 6.076 -1.289 -8.431 1.00 98.38 100 VAL A CA 1
ATOM 803 C C . VAL A 1 100 ? 6.629 -0.890 -7.066 1.00 98.38 100 VAL A C 1
ATOM 805 O O . VAL A 1 100 ? 7.832 -1.002 -6.835 1.00 98.38 100 VAL A O 1
ATOM 808 N N . SER A 1 101 ? 5.771 -0.466 -6.141 1.00 98.62 101 SER A N 1
ATOM 809 C CA . SER A 1 101 ? 6.159 -0.039 -4.794 1.00 98.62 101 SER A CA 1
ATOM 810 C C . SER A 1 101 ? 5.024 -0.267 -3.798 1.00 98.62 101 SER A C 1
ATOM 812 O O . SER A 1 101 ? 3.877 -0.462 -4.187 1.00 98.62 101 SER A O 1
ATOM 814 N N . ILE A 1 102 ? 5.354 -0.304 -2.508 1.00 98.81 102 ILE A N 1
ATOM 815 C CA . ILE A 1 102 ? 4.395 -0.486 -1.414 1.00 98.81 102 ILE A CA 1
ATOM 816 C C . ILE A 1 102 ? 4.762 0.420 -0.244 1.00 98.81 102 ILE A C 1
ATOM 818 O O . ILE A 1 102 ? 5.922 0.456 0.176 1.00 98.81 102 ILE A O 1
ATOM 822 N N . GLY A 1 103 ? 3.765 1.115 0.295 1.00 98.44 103 GLY A N 1
ATOM 823 C CA . GLY A 1 103 ? 3.837 1.851 1.551 1.00 98.44 103 GLY A CA 1
ATOM 824 C C . GLY A 1 103 ? 2.870 1.261 2.570 1.00 98.44 103 GLY A C 1
ATOM 825 O O . GLY A 1 103 ? 1.729 0.971 2.233 1.00 98.44 103 GLY A O 1
ATOM 826 N N . VAL A 1 104 ? 3.312 1.075 3.813 1.00 98.25 104 VAL A N 1
ATOM 827 C CA . VAL A 1 104 ? 2.471 0.614 4.928 1.00 98.25 104 VAL A CA 1
ATOM 828 C C . VAL A 1 104 ? 2.756 1.476 6.150 1.00 98.25 104 VAL A C 1
ATOM 830 O O . VAL A 1 104 ? 3.914 1.674 6.511 1.00 98.25 104 VAL A O 1
ATOM 833 N N . VAL A 1 105 ? 1.712 1.963 6.811 1.00 96.06 105 VAL A N 1
ATOM 834 C CA . VAL A 1 105 ? 1.793 2.802 8.009 1.00 96.06 105 VAL A CA 1
ATOM 835 C C . VAL A 1 105 ? 0.973 2.166 9.118 1.00 96.06 105 VAL A C 1
ATOM 837 O O . VAL A 1 105 ? -0.190 1.804 8.927 1.00 96.06 105 VAL A O 1
ATOM 840 N N . ARG A 1 106 ? 1.563 2.045 10.308 1.00 92.88 106 ARG A N 1
ATOM 841 C CA . ARG A 1 106 ? 0.835 1.625 11.502 1.00 92.88 106 ARG A CA 1
ATOM 842 C C . ARG A 1 106 ? 0.106 2.804 12.126 1.00 92.88 106 ARG A C 1
ATOM 844 O O . ARG A 1 106 ? 0.715 3.798 12.516 1.00 92.88 106 ARG A O 1
ATOM 851 N N . VAL A 1 107 ? -1.206 2.657 12.267 1.00 88.56 107 VAL A N 1
ATOM 852 C CA . VAL A 1 107 ? -2.077 3.637 12.906 1.00 88.56 107 VAL A CA 1
ATOM 853 C C . VAL A 1 107 ? -2.342 3.192 14.336 1.00 88.56 107 VAL A C 1
ATOM 855 O O . VAL A 1 107 ? -3.282 2.452 14.627 1.00 88.56 107 VAL A O 1
ATOM 858 N N . ASP A 1 108 ? -1.484 3.656 15.241 1.00 77.38 108 ASP A N 1
ATOM 859 C CA . ASP A 1 108 ? -1.688 3.455 16.672 1.00 77.38 108 ASP A CA 1
ATOM 860 C C . ASP A 1 108 ? -2.927 4.231 17.150 1.00 77.38 108 ASP A C 1
ATOM 862 O O . ASP A 1 108 ? -3.286 5.291 16.621 1.00 77.38 108 ASP A O 1
ATOM 866 N N . ALA A 1 109 ? -3.607 3.690 18.162 1.00 68.75 109 ALA A N 1
ATOM 867 C CA . ALA A 1 109 ? -4.789 4.330 18.718 1.00 68.75 109 ALA A CA 1
ATOM 868 C C . ALA A 1 109 ? -4.436 5.711 19.280 1.00 68.75 109 ALA A C 1
ATOM 870 O O . ALA A 1 109 ? -3.473 5.852 20.031 1.00 68.75 109 ALA A O 1
ATOM 871 N N . LEU A 1 110 ? -5.284 6.707 18.999 1.00 71.94 110 LEU A N 1
ATOM 872 C CA . LEU A 1 110 ? -5.131 8.037 19.589 1.00 71.94 110 LEU A CA 1
ATOM 873 C C . LEU A 1 110 ? -4.989 7.919 21.121 1.00 71.94 110 LEU A C 1
ATOM 875 O O . LEU A 1 110 ? -5.775 7.173 21.741 1.00 71.94 110 LEU A O 1
ATOM 879 N N . PRO A 1 111 ? -4.061 8.666 21.736 1.00 67.50 111 PRO A N 1
ATOM 880 C CA . PRO A 1 111 ? -3.780 8.571 23.160 1.00 67.50 111 PRO A CA 1
ATOM 881 C C . PRO A 1 111 ? -4.998 8.983 24.016 1.00 67.50 111 PRO A C 1
ATOM 883 O O . PRO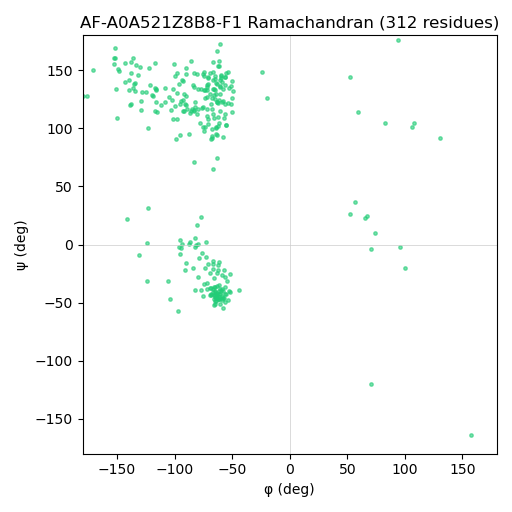 A 1 111 ? -5.984 9.522 23.489 1.00 67.50 111 PRO A O 1
ATOM 886 N N . PRO A 1 112 ? -4.998 8.683 25.331 1.00 70.12 112 PRO A N 1
ATOM 887 C CA . PRO A 1 112 ? -6.034 9.157 26.248 1.00 70.12 112 PRO A CA 1
ATOM 888 C C . PRO A 1 112 ? -6.188 10.681 26.177 1.00 70.12 112 PRO A C 1
ATOM 890 O O . PRO A 1 112 ? -5.206 11.386 25.977 1.00 70.12 112 PRO A O 1
ATOM 893 N N . ARG A 1 113 ? -7.399 11.210 26.406 1.00 69.56 113 ARG A N 1
ATOM 894 C CA . ARG A 1 113 ? -7.648 12.671 26.420 1.00 69.56 113 ARG A CA 1
ATOM 895 C C . ARG A 1 113 ? -6.766 13.432 27.414 1.00 69.56 113 ARG A C 1
ATOM 897 O O . ARG A 1 113 ? -6.514 14.610 27.211 1.00 69.56 113 ARG A O 1
ATOM 904 N N . SER A 1 114 ? -6.347 12.766 28.487 1.00 72.94 114 SER A N 1
ATOM 905 C CA . SER A 1 114 ? -5.462 13.308 29.518 1.00 72.94 114 SER A CA 1
ATOM 906 C C . SER A 1 114 ? -3.984 13.322 29.119 1.00 72.94 114 SER A C 1
ATOM 908 O O . SER A 1 114 ? -3.177 13.917 29.827 1.00 72.94 114 SER A O 1
ATOM 910 N N . ALA A 1 115 ? -3.609 12.659 28.024 1.00 67.69 115 ALA A N 1
ATOM 911 C CA . ALA A 1 115 ? -2.232 12.604 27.564 1.00 67.69 115 ALA A CA 1
ATOM 912 C C . ALA A 1 115 ? -1.877 13.858 26.741 1.00 67.69 115 ALA A C 1
ATOM 914 O O . ALA A 1 115 ? -2.735 14.395 26.035 1.00 67.69 115 ALA A O 1
ATOM 915 N N . PRO A 1 116 ? -0.620 14.329 26.798 1.00 62.38 116 PRO A N 1
ATOM 916 C CA . PRO A 1 116 ? -0.180 15.467 25.999 1.00 62.38 116 PRO A CA 1
ATOM 917 C C . PRO A 1 116 ? -0.308 15.173 24.497 1.00 62.38 116 PRO A C 1
ATOM 919 O O . PRO A 1 116 ? -0.214 14.025 24.070 1.00 62.38 116 PRO A O 1
ATOM 922 N N . ALA A 1 117 ? -0.469 16.210 23.669 1.00 56.12 117 ALA A N 1
ATOM 923 C CA . ALA A 1 117 ? -0.576 16.063 22.209 1.00 56.12 117 ALA A CA 1
ATOM 924 C C . ALA A 1 117 ? 0.639 15.347 21.574 1.00 56.12 117 ALA A C 1
ATOM 926 O O . ALA A 1 117 ? 0.529 14.752 20.506 1.00 56.12 117 ALA A O 1
ATOM 927 N N . THR A 1 118 ? 1.783 15.359 22.262 1.00 57.44 118 THR A N 1
ATOM 928 C CA . THR A 1 118 ? 3.027 14.661 21.905 1.00 57.44 118 THR A CA 1
ATOM 929 C C . THR A 1 118 ? 3.054 13.180 22.301 1.00 57.44 118 THR A C 1
ATOM 931 O O . THR A 1 118 ? 4.047 12.507 22.053 1.00 57.44 118 THR A O 1
ATOM 934 N N . ALA A 1 119 ? 1.996 12.650 22.924 1.00 56.03 119 ALA A N 1
ATOM 935 C CA . ALA A 1 119 ? 1.952 11.274 23.423 1.00 56.03 119 ALA A CA 1
ATOM 936 C C . ALA A 1 119 ? 1.824 10.210 22.321 1.00 56.03 119 ALA A C 1
ATOM 938 O O . ALA A 1 119 ? 1.967 9.022 22.605 1.00 56.03 119 ALA A O 1
ATOM 939 N N . THR A 1 120 ? 1.555 10.611 21.077 1.00 60.47 120 THR A N 1
ATOM 940 C CA . THR A 1 120 ? 1.639 9.690 19.939 1.00 60.47 120 THR A CA 1
ATOM 941 C C . THR A 1 120 ? 3.102 9.624 19.512 1.00 60.47 120 THR A C 1
ATOM 943 O O . THR A 1 120 ? 3.664 10.637 19.096 1.00 60.47 120 THR A O 1
ATOM 946 N N . GLY A 1 121 ? 3.729 8.454 19.662 1.00 62.88 121 GLY A N 1
ATOM 947 C CA . GLY A 1 121 ? 5.076 8.209 19.143 1.00 62.88 121 GLY A CA 1
ATOM 948 C C . GLY A 1 121 ? 5.144 8.365 17.617 1.00 62.88 121 GLY A C 1
ATOM 949 O O . GLY A 1 121 ? 4.109 8.540 16.970 1.00 62.88 121 GLY A O 1
ATOM 950 N N . PRO A 1 122 ? 6.350 8.319 17.023 1.00 68.56 122 PRO A N 1
ATOM 951 C CA . PRO A 1 122 ? 6.485 8.374 15.573 1.00 68.56 122 PRO A CA 1
ATOM 952 C C . PRO A 1 122 ? 5.748 7.204 14.915 1.00 68.56 122 PRO A C 1
ATOM 954 O O . PRO A 1 122 ? 5.714 6.096 15.460 1.00 68.56 122 PRO A O 1
ATOM 957 N N . ASP A 1 123 ? 5.193 7.457 13.730 1.00 81.06 123 ASP A N 1
ATOM 958 C CA . ASP A 1 123 ? 4.559 6.423 12.920 1.00 81.06 123 ASP A CA 1
ATOM 959 C C . ASP A 1 123 ? 5.571 5.312 12.621 1.00 81.06 123 ASP A C 1
ATOM 961 O O . ASP A 1 123 ? 6.722 5.567 12.255 1.00 81.06 123 ASP A O 1
ATOM 965 N N . VAL A 1 124 ? 5.145 4.061 12.801 1.00 91.31 124 VAL A N 1
ATOM 966 C CA . VAL A 1 124 ? 5.932 2.902 12.376 1.00 91.31 124 VAL A CA 1
ATOM 967 C C . VAL A 1 124 ? 5.532 2.569 10.954 1.00 91.31 124 VAL A C 1
ATOM 969 O O . VAL A 1 124 ? 4.370 2.270 10.680 1.00 91.31 124 VAL A O 1
ATOM 972 N N . GLU A 1 125 ? 6.505 2.622 10.056 1.00 95.12 125 GLU A N 1
ATOM 973 C CA . GLU A 1 125 ? 6.270 2.592 8.620 1.00 95.12 125 GLU A CA 1
ATOM 974 C C . GLU A 1 125 ? 7.148 1.556 7.921 1.00 95.12 125 GLU A C 1
ATOM 976 O O . GLU A 1 125 ? 8.262 1.248 8.353 1.00 95.12 125 GLU A O 1
ATOM 981 N N . TYR A 1 126 ? 6.651 1.055 6.797 1.00 97.69 126 TYR A N 1
ATOM 982 C CA . TYR A 1 126 ? 7.392 0.241 5.852 1.00 97.69 126 TYR A CA 1
ATOM 983 C C . TYR A 1 126 ? 7.244 0.832 4.452 1.00 97.69 126 TYR A C 1
ATOM 985 O O . TYR A 1 126 ? 6.131 1.099 4.005 1.00 97.69 126 TYR A O 1
ATOM 993 N N . TYR A 1 127 ? 8.359 0.995 3.743 1.00 98.31 127 TYR A N 1
ATOM 994 C CA . TYR A 1 127 ? 8.363 1.400 2.342 1.00 98.31 127 TYR A CA 1
ATOM 995 C C . TYR A 1 127 ? 9.364 0.567 1.552 1.00 98.31 127 TYR A C 1
ATOM 997 O O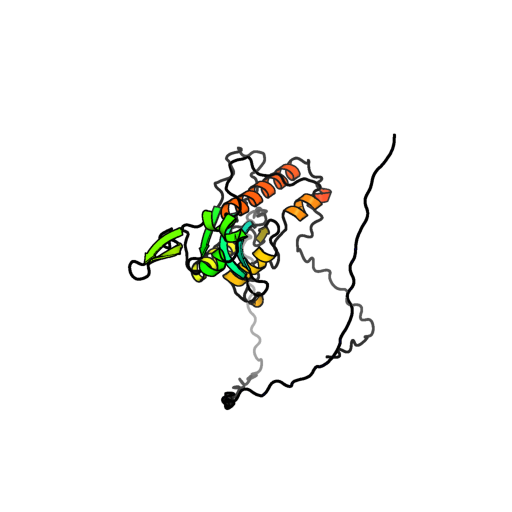 . TYR A 1 127 ? 10.503 0.370 1.992 1.00 98.31 127 TYR A O 1
ATOM 1005 N N . ALA A 1 128 ? 8.945 0.094 0.382 1.00 98.56 128 ALA A N 1
ATOM 1006 C CA . ALA A 1 128 ? 9.836 -0.572 -0.549 1.00 98.56 128 ALA A CA 1
ATOM 1007 C C . ALA A 1 128 ? 9.428 -0.363 -2.010 1.00 98.56 128 ALA A C 1
ATOM 1009 O O . ALA A 1 128 ? 8.249 -0.243 -2.337 1.00 98.56 128 ALA A O 1
ATOM 1010 N N . ILE A 1 129 ? 10.426 -0.389 -2.889 1.00 98.62 129 ILE A N 1
ATOM 1011 C CA . ILE A 1 129 ? 10.298 -0.364 -4.346 1.00 98.62 129 ILE A CA 1
ATOM 1012 C C . ILE A 1 129 ? 10.837 -1.687 -4.884 1.00 98.62 129 ILE A C 1
ATOM 1014 O O . ILE A 1 129 ? 11.917 -2.138 -4.495 1.00 98.62 129 ILE A O 1
ATOM 1018 N N . ASN A 1 130 ? 10.084 -2.314 -5.779 1.00 98.25 130 ASN A N 1
ATOM 1019 C CA . ASN A 1 130 ? 10.426 -3.596 -6.370 1.00 98.25 130 ASN A CA 1
ATOM 1020 C C . ASN A 1 130 ? 11.599 -3.455 -7.354 1.00 98.25 130 ASN A C 1
ATOM 1022 O O . ASN A 1 130 ? 11.447 -2.912 -8.442 1.00 98.25 130 ASN A O 1
ATOM 1026 N N . ALA A 1 131 ? 12.763 -4.000 -7.001 1.00 97.19 131 ALA A N 1
ATOM 1027 C CA . ALA A 1 131 ? 13.967 -4.003 -7.839 1.00 97.19 131 ALA A CA 1
ATOM 1028 C C . ALA A 1 131 ? 13.840 -4.859 -9.116 1.00 97.19 131 ALA A C 1
ATOM 1030 O O . ALA A 1 131 ? 14.665 -4.730 -10.031 1.00 97.19 131 ALA A O 1
ATOM 1031 N N . ASP A 1 132 ? 12.842 -5.749 -9.145 1.00 95.12 132 ASP A N 1
ATOM 1032 C CA . ASP A 1 132 ? 12.587 -6.704 -10.225 1.00 95.12 132 ASP A CA 1
ATOM 1033 C C . ASP A 1 132 ? 11.556 -6.181 -11.241 1.00 95.12 132 ASP A C 1
ATOM 1035 O O . ASP A 1 132 ? 11.177 -6.917 -12.151 1.00 95.12 132 ASP A O 1
ATOM 1039 N N . ILE A 1 133 ? 11.084 -4.937 -11.093 1.00 94.38 133 ILE A N 1
ATOM 1040 C CA . ILE A 1 133 ? 10.107 -4.351 -12.013 1.00 94.38 133 ILE A CA 1
ATOM 1041 C C . ILE A 1 133 ? 10.650 -4.223 -13.440 1.00 94.38 133 ILE A C 1
ATOM 1043 O O . ILE A 1 133 ? 11.770 -3.758 -13.672 1.00 94.38 133 ILE A O 1
ATOM 1047 N N . SER A 1 134 ? 9.805 -4.543 -14.421 1.00 92.38 134 SER A N 1
ATOM 1048 C CA . SER A 1 134 ? 10.064 -4.168 -15.810 1.00 92.38 134 SER A CA 1
ATOM 1049 C C . SER A 1 134 ? 9.848 -2.666 -16.044 1.00 92.38 134 SER A C 1
ATOM 1051 O O . SER A 1 134 ? 8.720 -2.208 -16.241 1.00 92.38 134 SER A O 1
ATOM 1053 N N . ILE A 1 135 ? 10.945 -1.898 -16.087 1.00 91.56 135 ILE A N 1
ATOM 1054 C CA . ILE A 1 135 ? 10.914 -0.465 -16.437 1.00 91.56 135 ILE A CA 1
ATOM 1055 C C . ILE A 1 135 ? 10.266 -0.230 -17.800 1.00 91.56 135 ILE A C 1
ATOM 1057 O O . ILE A 1 135 ? 9.539 0.740 -17.955 1.00 91.56 135 ILE A O 1
ATOM 1061 N N . GLU A 1 136 ? 10.479 -1.122 -18.766 1.00 91.25 136 GLU A N 1
ATOM 1062 C CA . GLU A 1 136 ? 9.856 -1.030 -20.089 1.00 91.25 136 GLU A CA 1
ATOM 1063 C C . GLU A 1 136 ? 8.329 -1.139 -20.011 1.00 91.25 136 GLU A C 1
ATOM 1065 O O . GLU A 1 136 ? 7.621 -0.346 -20.629 1.00 91.25 136 GLU A O 1
ATOM 1070 N N . ARG A 1 137 ? 7.801 -2.075 -19.209 1.00 94.00 137 ARG A N 1
ATOM 1071 C CA . ARG A 1 137 ? 6.349 -2.170 -19.003 1.00 94.00 137 ARG A CA 1
ATOM 1072 C C . ARG A 1 137 ? 5.817 -0.929 -18.300 1.00 94.00 137 ARG A C 1
ATOM 1074 O O . ARG A 1 137 ? 4.795 -0.405 -18.733 1.00 94.00 137 ARG A O 1
ATOM 1081 N N . LEU A 1 138 ? 6.510 -0.434 -17.275 1.00 94.62 138 LEU A N 1
ATOM 1082 C CA . LEU A 1 138 ? 6.111 0.782 -16.567 1.00 94.62 138 LEU A CA 1
ATOM 1083 C C . LEU A 1 138 ? 6.088 1.995 -17.509 1.00 94.62 138 LEU A C 1
ATOM 1085 O O . LEU A 1 138 ? 5.070 2.675 -17.594 1.00 94.62 138 LEU A O 1
ATOM 1089 N N . THR A 1 139 ? 7.161 2.241 -18.266 1.00 92.75 139 THR A N 1
ATOM 1090 C CA . THR A 1 139 ? 7.259 3.397 -19.176 1.00 92.75 139 THR A CA 1
ATOM 1091 C C . THR A 1 139 ? 6.328 3.290 -20.379 1.00 92.75 139 THR A C 1
ATOM 1093 O O . THR A 1 139 ? 5.923 4.314 -20.923 1.00 92.75 139 THR A O 1
ATOM 1096 N N . SER A 1 140 ? 5.933 2.075 -20.776 1.00 94.06 140 SER A N 1
ATOM 1097 C CA . SER A 1 140 ? 4.924 1.870 -21.823 1.00 94.06 140 SER A CA 1
ATOM 1098 C C . SER A 1 140 ? 3.520 2.345 -21.425 1.00 94.06 140 SER A C 1
ATOM 1100 O O . SER A 1 140 ? 2.650 2.467 -22.288 1.00 94.06 140 SER A O 1
ATOM 1102 N N . ARG A 1 141 ? 3.278 2.618 -20.134 1.00 95.75 141 ARG A N 1
ATOM 1103 C CA . ARG A 1 141 ? 2.023 3.179 -19.624 1.00 95.75 141 ARG A CA 1
ATOM 1104 C C . ARG A 1 141 ? 2.184 4.692 -19.442 1.00 95.75 141 ARG A C 1
ATOM 1106 O O . ARG A 1 141 ? 2.840 5.095 -18.484 1.00 95.75 141 ARG A O 1
ATOM 1113 N N . PRO A 1 142 ? 1.560 5.538 -20.289 1.00 96.44 142 PRO A N 1
ATOM 1114 C CA . PRO A 1 142 ? 1.764 6.988 -20.231 1.00 96.44 142 PRO A CA 1
ATOM 1115 C C . PRO A 1 142 ? 1.474 7.577 -18.849 1.00 96.44 142 PRO A C 1
ATOM 1117 O O . PRO A 1 142 ? 2.272 8.347 -18.329 1.00 96.44 142 PRO A O 1
ATOM 1120 N N . TRP A 1 143 ? 0.384 7.135 -18.215 1.00 97.50 143 TRP A N 1
ATOM 1121 C CA . TRP A 1 143 ? -0.005 7.633 -16.900 1.00 97.50 143 TRP A CA 1
ATOM 1122 C C . TRP A 1 143 ? 1.006 7.265 -15.801 1.00 97.50 143 TRP A C 1
ATOM 1124 O O . TRP A 1 143 ? 1.377 8.132 -15.016 1.00 97.50 143 TRP A O 1
ATOM 1134 N N . LEU A 1 144 ? 1.520 6.025 -15.772 1.00 97.31 144 LEU A N 1
ATOM 1135 C CA . LEU A 1 144 ? 2.548 5.621 -14.796 1.00 97.31 144 LEU A CA 1
ATOM 1136 C C . LEU A 1 144 ? 3.890 6.311 -15.068 1.00 97.31 144 LEU A C 1
ATOM 1138 O O . LEU A 1 144 ? 4.591 6.685 -14.130 1.00 97.31 144 LEU A O 1
ATOM 1142 N N . ALA A 1 145 ? 4.254 6.489 -16.340 1.00 95.69 145 ALA A N 1
ATOM 1143 C CA . ALA A 1 145 ? 5.474 7.187 -16.729 1.00 95.69 145 ALA A CA 1
ATOM 1144 C C . ALA A 1 145 ? 5.466 8.660 -16.286 1.00 95.69 145 ALA A C 1
ATOM 1146 O O . ALA A 1 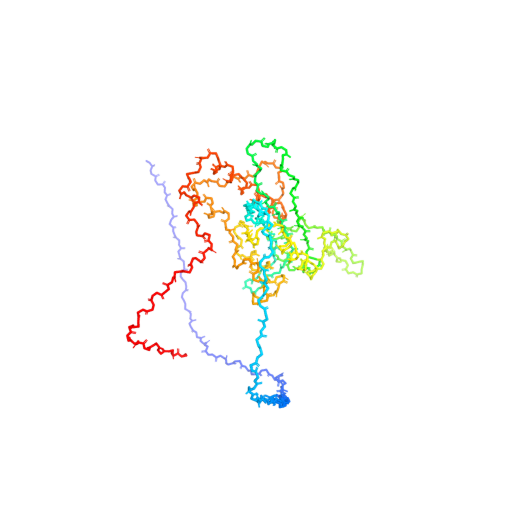145 ? 6.510 9.191 -15.916 1.00 95.69 145 ALA A O 1
ATOM 1147 N N . GLU A 1 146 ? 4.299 9.302 -16.310 1.00 96.88 146 GLU A N 1
ATOM 1148 C CA . GLU A 1 146 ? 4.125 10.695 -15.897 1.00 96.88 146 GLU A CA 1
ATOM 1149 C C . GLU A 1 146 ? 3.989 10.853 -14.378 1.00 96.88 146 GLU A C 1
ATOM 1151 O O . GLU A 1 146 ? 4.554 11.789 -13.820 1.00 96.88 146 GLU A O 1
ATOM 1156 N N . ASN A 1 147 ? 3.274 9.945 -13.705 1.00 97.50 147 ASN A N 1
ATOM 1157 C CA . ASN A 1 147 ? 2.860 10.149 -12.313 1.00 97.50 147 ASN A CA 1
ATOM 1158 C C . ASN A 1 147 ? 3.640 9.309 -11.295 1.00 97.50 147 ASN A C 1
ATOM 1160 O O . ASN A 1 147 ? 3.843 9.766 -10.181 1.00 97.50 147 ASN A O 1
ATOM 1164 N N . VAL A 1 148 ? 4.107 8.108 -11.651 1.00 97.50 148 VAL A N 1
ATOM 1165 C CA . VAL A 1 148 ? 4.768 7.187 -10.702 1.00 97.50 148 VAL A CA 1
ATOM 1166 C C . VAL A 1 148 ? 6.280 7.177 -10.896 1.00 97.50 148 VAL A C 1
ATOM 1168 O O . VAL A 1 148 ? 7.042 7.291 -9.937 1.00 97.50 148 VAL A O 1
ATOM 1171 N N . LEU A 1 149 ? 6.739 7.067 -12.148 1.00 95.75 149 LEU A N 1
ATOM 1172 C CA . LEU A 1 149 ? 8.166 6.992 -12.479 1.00 95.75 149 LEU A CA 1
ATOM 1173 C C . LEU A 1 149 ? 9.012 8.125 -11.873 1.00 95.75 149 LEU A C 1
ATOM 1175 O O . LEU A 1 149 ? 10.109 7.816 -11.401 1.00 95.75 149 LEU A O 1
ATOM 1179 N N . PRO A 1 150 ? 8.556 9.397 -11.830 1.00 95.69 150 PRO A N 1
ATOM 1180 C CA . PRO A 1 150 ? 9.345 10.483 -11.245 1.00 95.69 150 PRO A CA 1
ATOM 1181 C C . PRO A 1 150 ? 9.646 10.309 -9.751 1.00 95.69 150 PRO A C 1
ATOM 1183 O O . PRO A 1 150 ? 10.542 10.967 -9.226 1.00 95.69 150 PRO A O 1
ATOM 1186 N N . HIS A 1 151 ? 8.908 9.438 -9.058 1.00 95.56 151 HIS A N 1
ATOM 1187 C CA . HIS A 1 151 ? 9.085 9.149 -7.635 1.00 95.56 151 HIS A CA 1
ATOM 1188 C C . HIS A 1 151 ? 9.955 7.914 -7.374 1.00 95.56 151 HIS A C 1
ATOM 1190 O O . HIS A 1 151 ? 10.237 7.589 -6.218 1.00 95.56 151 HIS A O 1
ATOM 1196 N N . LEU A 1 152 ? 10.402 7.231 -8.432 1.00 96.44 152 LEU A N 1
ATOM 1197 C CA . LEU A 1 152 ? 11.287 6.079 -8.337 1.00 96.44 152 LEU A CA 1
ATOM 1198 C C . LEU A 1 152 ? 12.754 6.516 -8.465 1.00 96.44 152 LEU A C 1
ATOM 1200 O O . LEU A 1 152 ? 13.080 7.364 -9.301 1.00 96.44 152 LEU A O 1
ATOM 1204 N N . PRO A 1 153 ? 13.672 5.905 -7.699 1.00 95.06 153 PRO A N 1
ATOM 1205 C CA . PRO A 1 153 ? 15.090 6.160 -7.856 1.00 95.06 153 PRO A CA 1
ATOM 1206 C C . PRO A 1 153 ? 15.544 5.523 -9.167 1.00 95.06 153 PRO A C 1
ATOM 1208 O O . PRO A 1 153 ? 15.662 4.303 -9.286 1.00 95.06 153 PRO A O 1
ATOM 1211 N N . THR A 1 154 ? 15.749 6.354 -10.182 1.00 93.12 154 THR A N 1
ATOM 1212 C CA . THR A 1 154 ? 16.152 5.919 -11.517 1.00 93.12 154 THR A CA 1
ATOM 1213 C C . THR A 1 154 ? 17.450 6.587 -11.931 1.00 93.12 154 THR A C 1
ATOM 1215 O O . THR A 1 154 ? 17.775 7.696 -11.508 1.00 93.12 154 THR A O 1
ATOM 1218 N N . PHE A 1 155 ? 18.205 5.912 -12.789 1.00 89.38 155 PHE A N 1
ATOM 1219 C CA . PHE A 1 155 ? 19.375 6.487 -13.437 1.00 89.38 155 PHE A CA 1
ATOM 1220 C C . PHE A 1 155 ? 19.361 6.166 -14.928 1.00 89.38 155 PHE A C 1
ATOM 1222 O O . PHE A 1 155 ? 18.786 5.172 -15.372 1.00 89.38 155 PHE A O 1
ATOM 1229 N N . THR A 1 156 ? 20.013 7.017 -15.719 1.00 84.81 156 THR A N 1
ATOM 1230 C CA . THR A 1 156 ? 20.189 6.766 -17.150 1.00 84.81 156 THR A CA 1
ATOM 1231 C C . THR A 1 156 ? 21.538 6.111 -17.388 1.00 84.81 156 THR A C 1
ATOM 1233 O O . THR A 1 156 ? 22.581 6.687 -17.083 1.00 84.81 156 THR A O 1
ATOM 1236 N N . ARG A 1 157 ? 21.527 4.915 -17.975 1.00 77.62 157 ARG A N 1
ATOM 1237 C CA . ARG A 1 157 ? 22.737 4.244 -18.440 1.00 77.62 157 ARG A CA 1
ATOM 1238 C C . ARG A 1 157 ? 22.956 4.551 -19.916 1.00 77.62 157 ARG A C 1
ATOM 1240 O O . ARG A 1 157 ? 22.100 4.259 -20.752 1.00 77.62 157 ARG A O 1
ATOM 1247 N N . GLU A 1 158 ? 24.121 5.099 -20.237 1.00 74.94 158 GLU A N 1
ATOM 1248 C CA . GLU A 1 158 ? 24.578 5.230 -21.619 1.00 74.94 158 GLU A CA 1
ATOM 1249 C C . GLU A 1 158 ? 25.257 3.935 -22.060 1.00 74.94 158 GLU A C 1
ATOM 1251 O O . GLU A 1 158 ? 26.293 3.535 -21.522 1.00 74.94 158 GLU A O 1
ATOM 1256 N N . GLN A 1 159 ? 24.682 3.257 -23.052 1.00 70.38 159 GLN A N 1
ATOM 1257 C CA . GLN A 1 159 ? 25.359 2.145 -23.707 1.00 70.38 159 GLN A CA 1
ATOM 1258 C C . GLN A 1 159 ? 26.209 2.684 -24.858 1.00 70.38 159 GLN A C 1
ATOM 1260 O O . GLN A 1 159 ? 25.721 2.866 -25.974 1.00 70.38 159 GLN A O 1
ATOM 1265 N N . ARG A 1 160 ? 27.500 2.917 -24.576 1.00 67.31 160 ARG A N 1
ATOM 1266 C CA . ARG A 1 160 ? 28.485 3.497 -25.513 1.00 67.31 160 ARG A CA 1
ATOM 1267 C C . ARG A 1 160 ? 28.569 2.795 -26.874 1.00 67.31 160 ARG A C 1
ATOM 1269 O O . ARG A 1 160 ? 28.967 3.427 -27.840 1.00 67.31 160 ARG A O 1
ATOM 1276 N N . TYR A 1 161 ? 28.203 1.516 -26.957 1.00 67.50 161 TYR A N 1
ATOM 1277 C CA . TYR A 1 161 ? 28.287 0.733 -28.195 1.00 67.50 161 TYR A CA 1
ATOM 1278 C C . TYR A 1 161 ? 27.017 0.790 -29.066 1.00 67.50 161 TYR A C 1
ATOM 1280 O O . TYR A 1 161 ? 27.070 0.438 -30.237 1.00 67.50 161 TYR A O 1
ATOM 1288 N N . MET A 1 162 ? 25.875 1.236 -28.527 1.00 64.75 162 MET A N 1
ATOM 1289 C CA . MET A 1 162 ? 24.589 1.204 -29.244 1.00 64.75 162 MET A CA 1
ATOM 1290 C C . MET A 1 162 ? 23.893 2.562 -29.364 1.00 64.75 162 MET A C 1
ATOM 1292 O O . MET A 1 162 ? 22.793 2.624 -29.907 1.00 64.75 162 MET A O 1
ATOM 1296 N N . SER A 1 163 ? 24.488 3.645 -28.851 1.00 68.19 163 SER A N 1
ATOM 1297 C CA . SER A 1 163 ? 23.861 4.980 -28.803 1.00 68.19 163 SER A CA 1
ATOM 1298 C C . SER A 1 163 ? 22.460 4.971 -28.168 1.00 68.19 163 SER A C 1
ATOM 1300 O O . SER A 1 163 ? 21.622 5.819 -28.463 1.00 68.19 163 SER A O 1
ATOM 1302 N N . GLN A 1 164 ? 22.192 4.001 -27.289 1.00 69.19 164 GLN A N 1
ATOM 1303 C CA . GLN A 1 164 ? 20.917 3.851 -26.597 1.00 69.19 164 GLN A CA 1
ATOM 1304 C C . GLN A 1 164 ? 21.063 4.313 -25.149 1.00 69.19 164 GLN A C 1
ATOM 1306 O O . GLN A 1 164 ? 21.940 3.850 -24.410 1.00 69.19 164 GLN A O 1
ATOM 1311 N N . ARG A 1 165 ? 20.176 5.225 -24.744 1.00 75.31 165 ARG A N 1
ATOM 1312 C CA . ARG A 1 165 ? 19.975 5.603 -23.344 1.00 75.31 165 ARG A CA 1
ATOM 1313 C C . ARG A 1 165 ? 18.865 4.726 -22.783 1.00 75.31 165 ARG A C 1
ATOM 1315 O O . ARG A 1 165 ? 17.775 4.677 -23.348 1.00 75.31 165 ARG A O 1
ATOM 1322 N N . ARG A 1 166 ? 19.149 4.019 -21.692 1.00 81.12 166 ARG A N 1
ATOM 1323 C CA . ARG A 1 166 ? 18.154 3.223 -20.964 1.00 81.12 166 ARG A CA 1
ATOM 1324 C C . ARG A 1 166 ? 18.029 3.737 -19.539 1.00 81.12 166 ARG A C 1
ATOM 1326 O O . ARG A 1 166 ? 19.038 3.860 -18.847 1.00 81.12 166 ARG A O 1
ATOM 1333 N N . THR A 1 167 ? 16.799 4.006 -19.122 1.00 86.25 167 THR A N 1
ATOM 1334 C CA . THR A 1 167 ? 16.451 4.241 -17.718 1.00 86.25 167 THR A CA 1
ATOM 1335 C C . THR A 1 167 ? 16.390 2.896 -16.999 1.00 86.25 167 THR A C 1
ATOM 1337 O O . THR A 1 167 ? 15.808 1.949 -17.527 1.00 86.25 167 THR A O 1
ATOM 1340 N N . ASP A 1 168 ? 17.003 2.799 -15.823 1.00 89.75 168 ASP A N 1
ATOM 1341 C CA . ASP A 1 168 ? 16.908 1.632 -14.937 1.00 89.75 168 ASP A CA 1
ATOM 1342 C C . ASP A 1 168 ? 16.693 2.096 -13.488 1.00 89.75 168 ASP A C 1
ATOM 1344 O O . ASP A 1 168 ? 16.964 3.254 -13.156 1.00 89.75 168 ASP A O 1
ATOM 1348 N N . ILE A 1 169 ? 16.196 1.198 -12.636 1.00 93.25 169 ILE A N 1
ATOM 1349 C CA . ILE A 1 169 ? 16.035 1.438 -11.199 1.00 93.25 169 ILE A CA 1
ATOM 1350 C C . ILE A 1 169 ? 17.400 1.387 -10.514 1.00 93.25 169 ILE A C 1
ATOM 1352 O O . ILE A 1 169 ? 18.171 0.438 -10.691 1.00 93.25 169 ILE A O 1
ATOM 1356 N N . ASP A 1 170 ? 17.677 2.375 -9.668 1.00 94.12 170 ASP A N 1
ATOM 1357 C CA . ASP A 1 170 ? 18.865 2.402 -8.829 1.00 94.12 170 ASP A CA 1
ATOM 1358 C C . ASP A 1 170 ? 18.745 1.424 -7.652 1.00 94.12 170 ASP A C 1
ATOM 1360 O O . ASP A 1 170 ? 18.176 1.718 -6.604 1.00 94.12 170 ASP A O 1
ATOM 1364 N N . ARG A 1 171 ? 19.328 0.235 -7.818 1.00 94.69 171 ARG A N 1
ATOM 1365 C CA . ARG A 1 171 ? 19.323 -0.836 -6.807 1.00 94.69 171 ARG A CA 1
ATOM 1366 C C . ARG A 1 171 ? 20.240 -0.572 -5.603 1.00 94.69 171 ARG A C 1
ATOM 1368 O O . ARG A 1 171 ? 20.373 -1.452 -4.758 1.00 94.69 171 ARG A O 1
ATOM 1375 N N . ARG A 1 172 ? 20.911 0.585 -5.535 1.00 94.25 172 ARG A N 1
ATOM 1376 C CA . ARG A 1 172 ? 21.761 0.978 -4.394 1.00 94.25 172 ARG A CA 1
ATOM 1377 C C . ARG A 1 172 ? 20.958 1.610 -3.261 1.00 94.25 172 ARG A C 1
ATOM 1379 O O . ARG A 1 172 ? 21.436 1.639 -2.130 1.00 94.25 172 ARG A O 1
ATOM 1386 N N . GLU A 1 173 ? 19.758 2.102 -3.559 1.00 95.88 173 GLU A N 1
ATOM 1387 C CA . GLU A 1 173 ? 18.870 2.676 -2.555 1.00 95.88 173 GLU A CA 1
ATOM 1388 C C . GLU A 1 173 ? 18.397 1.597 -1.565 1.00 95.88 173 GLU A C 1
ATOM 1390 O O . GLU A 1 173 ? 17.948 0.528 -1.984 1.00 95.88 173 GLU A O 1
ATOM 1395 N N . PRO A 1 174 ? 18.429 1.853 -0.244 1.00 95.75 174 PRO A N 1
ATOM 1396 C CA . PRO A 1 174 ? 18.147 0.831 0.770 1.00 95.75 174 PRO A CA 1
ATOM 1397 C C . PRO A 1 174 ? 16.688 0.339 0.772 1.00 95.75 174 PRO A C 1
ATOM 1399 O O . PRO A 1 174 ? 16.393 -0.746 1.280 1.00 95.75 174 PRO A O 1
ATOM 1402 N N . TYR A 1 175 ? 15.764 1.127 0.216 1.00 96.69 175 TYR A N 1
ATOM 1403 C CA . TYR A 1 175 ? 14.350 0.775 0.052 1.00 96.69 175 TYR A CA 1
ATOM 1404 C C . TYR A 1 175 ? 14.045 0.147 -1.317 1.00 96.69 175 TYR A C 1
ATOM 1406 O O . TYR A 1 175 ? 12.904 -0.237 -1.558 1.00 96.69 175 TYR A O 1
ATOM 1414 N N . VAL A 1 176 ? 15.033 -0.025 -2.202 1.00 98.25 176 VAL A N 1
ATOM 1415 C CA . VAL A 1 176 ? 14.880 -0.790 -3.447 1.00 98.25 176 VAL A CA 1
ATOM 1416 C C . VAL A 1 176 ? 15.289 -2.236 -3.196 1.00 98.25 176 VAL A C 1
ATOM 1418 O O . VAL A 1 176 ? 16.442 -2.530 -2.887 1.00 98.25 176 VAL A O 1
ATOM 1421 N N . LYS A 1 177 ? 14.335 -3.163 -3.301 1.00 98.19 177 LYS A N 1
ATOM 1422 C CA . LYS A 1 177 ? 14.505 -4.547 -2.837 1.00 98.19 177 LYS A CA 1
ATOM 1423 C C . LYS A 1 177 ? 13.924 -5.551 -3.833 1.00 98.19 177 LYS A C 1
ATOM 1425 O O . LYS A 1 177 ? 12.908 -5.255 -4.461 1.00 98.19 177 LYS A O 1
ATOM 1430 N N . PRO A 1 178 ? 14.502 -6.759 -3.965 1.00 97.88 178 PRO A N 1
ATOM 1431 C CA . PRO A 1 178 ? 13.887 -7.826 -4.752 1.00 97.88 178 PRO A CA 1
ATOM 1432 C C . PRO A 1 178 ? 12.471 -8.139 -4.256 1.00 97.88 178 PRO A C 1
ATOM 1434 O O . PRO A 1 178 ? 12.231 -8.174 -3.044 1.00 97.88 178 PRO A O 1
ATOM 1437 N N . ARG A 1 179 ? 11.549 -8.471 -5.164 1.00 97.38 179 ARG A N 1
ATOM 1438 C CA . ARG A 1 179 ? 10.134 -8.746 -4.856 1.00 97.38 179 ARG A CA 1
ATOM 1439 C C . ARG A 1 179 ? 9.967 -9.771 -3.735 1.00 97.38 179 ARG A C 1
ATOM 1441 O O . ARG A 1 179 ? 9.131 -9.599 -2.854 1.00 97.38 179 ARG A O 1
ATOM 1448 N N . ARG A 1 180 ? 10.790 -10.828 -3.735 1.00 97.31 180 ARG A N 1
ATOM 1449 C CA . ARG A 1 180 ? 10.772 -11.879 -2.696 1.00 97.31 180 ARG A CA 1
ATOM 1450 C C . ARG A 1 180 ? 11.092 -11.350 -1.296 1.00 97.31 180 ARG A C 1
ATOM 1452 O O . ARG A 1 180 ? 10.566 -11.866 -0.317 1.00 97.31 180 ARG A O 1
ATOM 1459 N N . GLN A 1 181 ? 11.975 -10.357 -1.204 1.00 98.31 181 GLN A N 1
ATOM 1460 C CA . GLN A 1 181 ? 12.359 -9.751 0.064 1.00 98.31 181 GLN A CA 1
ATOM 1461 C C . GLN A 1 181 ? 11.238 -8.843 0.560 1.00 98.31 181 GLN A C 1
ATOM 1463 O O . GLN A 1 181 ? 10.855 -8.956 1.719 1.00 98.31 181 GLN A O 1
ATOM 1468 N N . ILE A 1 182 ? 10.656 -8.033 -0.332 1.00 98.44 182 ILE A N 1
ATOM 1469 C CA . ILE A 1 182 ? 9.483 -7.207 -0.018 1.00 98.44 182 ILE A CA 1
ATOM 1470 C C . ILE A 1 182 ? 8.345 -8.084 0.508 1.00 98.44 182 ILE A C 1
ATOM 1472 O O . ILE A 1 182 ? 7.815 -7.822 1.579 1.00 98.44 182 ILE A O 1
ATOM 1476 N N . ALA A 1 183 ? 8.025 -9.176 -0.190 1.00 97.94 183 ALA A N 1
ATOM 1477 C CA . ALA A 1 183 ? 6.999 -10.129 0.225 1.00 97.94 183 ALA A CA 1
ATOM 1478 C C . ALA A 1 183 ? 7.216 -10.658 1.656 1.00 97.94 183 ALA A C 1
ATOM 1480 O O . ALA A 1 183 ? 6.289 -10.658 2.464 1.00 97.94 183 ALA A O 1
ATOM 1481 N N . ALA A 1 184 ? 8.440 -11.085 1.981 1.00 98.06 184 ALA A N 1
ATOM 1482 C CA . ALA A 1 184 ? 8.770 -11.611 3.303 1.00 98.06 184 ALA A CA 1
ATOM 1483 C C . ALA A 1 184 ? 8.716 -10.530 4.394 1.00 98.06 184 ALA A C 1
ATOM 1485 O O . ALA A 1 184 ? 8.173 -10.767 5.473 1.00 98.06 184 ALA A O 1
ATOM 1486 N N . GLU A 1 185 ? 9.263 -9.346 4.119 1.00 98.31 185 GLU A N 1
ATOM 1487 C CA . GLU A 1 185 ? 9.295 -8.232 5.066 1.00 98.31 185 GLU A CA 1
ATOM 1488 C C . GLU A 1 185 ? 7.901 -7.658 5.327 1.00 98.31 185 GLU A C 1
ATOM 1490 O O . GLU A 1 185 ? 7.561 -7.429 6.483 1.00 98.31 185 GLU A O 1
ATOM 1495 N N . VAL A 1 186 ? 7.075 -7.489 4.291 1.00 98.00 186 VAL A N 1
ATOM 1496 C CA . VAL A 1 186 ? 5.686 -7.029 4.429 1.00 98.00 186 VAL A CA 1
ATOM 1497 C C . VAL A 1 186 ? 4.868 -8.063 5.187 1.00 98.00 186 VAL A C 1
ATOM 1499 O O . VAL A 1 186 ? 4.221 -7.714 6.168 1.00 98.00 186 VAL A O 1
ATOM 1502 N N . ALA A 1 187 ? 4.937 -9.347 4.816 1.00 96.56 187 ALA A N 1
ATOM 1503 C CA . ALA A 1 187 ? 4.232 -10.396 5.550 1.00 96.56 187 ALA A CA 1
ATOM 1504 C C . ALA A 1 187 ? 4.622 -10.406 7.037 1.00 96.56 187 ALA A C 1
ATOM 1506 O O . ALA A 1 187 ? 3.748 -10.492 7.900 1.00 96.56 187 ALA A O 1
ATOM 1507 N N . LYS A 1 188 ? 5.918 -10.254 7.340 1.00 95.69 188 LYS A N 1
ATOM 1508 C CA . LYS A 1 188 ? 6.416 -10.116 8.713 1.00 95.69 188 LYS A CA 1
ATOM 1509 C C . LYS A 1 188 ? 5.868 -8.859 9.390 1.00 95.69 188 LYS A C 1
ATOM 1511 O O . LYS A 1 188 ? 5.390 -8.951 10.511 1.00 95.69 188 LYS A O 1
ATOM 1516 N N . PHE A 1 189 ? 5.903 -7.705 8.725 1.00 95.12 189 PHE A N 1
ATOM 1517 C CA . PHE A 1 189 ? 5.399 -6.438 9.259 1.00 95.12 189 PHE A CA 1
ATOM 1518 C C . PHE A 1 189 ? 3.918 -6.540 9.652 1.00 95.12 189 PHE A C 1
ATOM 1520 O O . PHE A 1 189 ? 3.546 -6.154 10.760 1.00 95.12 189 PHE A O 1
ATOM 1527 N N . LEU A 1 190 ? 3.085 -7.128 8.786 1.00 93.75 190 LEU A N 1
ATOM 1528 C CA . LEU A 1 190 ? 1.660 -7.335 9.053 1.00 93.75 190 LEU A CA 1
ATOM 1529 C C . LEU A 1 190 ? 1.430 -8.281 10.246 1.00 93.75 190 LEU A C 1
ATOM 1531 O O . LEU A 1 190 ? 0.613 -7.989 11.119 1.00 93.75 190 LEU A O 1
ATOM 1535 N N . LEU A 1 191 ? 2.148 -9.408 10.298 1.00 91.06 191 LEU A N 1
ATOM 1536 C CA . LEU A 1 191 ? 1.968 -10.434 11.333 1.00 91.06 191 LEU A CA 1
ATOM 1537 C C . LEU A 1 191 ? 2.497 -9.998 12.706 1.00 91.06 191 LEU A C 1
ATOM 1539 O O . LEU A 1 191 ? 1.849 -10.263 13.721 1.00 91.06 191 LEU A O 1
ATOM 1543 N N . ASP A 1 192 ? 3.628 -9.295 12.726 1.00 90.00 192 ASP A N 1
ATOM 1544 C CA . ASP A 1 192 ? 4.318 -8.868 13.948 1.00 90.00 192 ASP A CA 1
ATOM 1545 C C . ASP A 1 192 ? 3.807 -7.529 14.489 1.00 90.00 192 ASP A C 1
ATOM 1547 O O . ASP A 1 192 ? 4.297 -7.045 15.512 1.00 90.00 192 ASP A O 1
ATOM 1551 N N . THR A 1 193 ? 2.827 -6.909 13.826 1.00 84.19 193 THR A N 1
ATOM 1552 C CA . THR A 1 193 ? 2.189 -5.694 14.340 1.00 84.19 193 THR A CA 1
ATOM 1553 C C . THR A 1 193 ? 1.629 -5.984 15.744 1.00 84.19 193 THR A C 1
ATOM 1555 O O . THR A 1 193 ? 0.808 -6.892 15.882 1.00 84.19 193 THR A O 1
ATOM 1558 N N . PRO A 1 194 ? 2.039 -5.268 16.809 1.00 78.12 194 PRO A N 1
ATOM 1559 C CA . PRO A 1 194 ? 1.591 -5.564 18.174 1.00 78.12 194 PRO A CA 1
ATOM 1560 C C . PRO A 1 194 ? 0.094 -5.295 18.373 1.00 78.12 194 PRO A C 1
ATOM 1562 O O . PRO A 1 194 ? -0.405 -4.305 17.849 1.00 78.12 194 PRO A O 1
ATOM 1565 N N . GLY A 1 195 ? -0.623 -6.132 19.137 1.00 73.25 195 GLY A N 1
ATOM 1566 C CA . GLY A 1 195 ? -2.041 -5.921 19.482 1.00 73.25 195 GLY A CA 1
ATOM 1567 C C . GLY A 1 195 ? -2.792 -7.197 19.876 1.00 73.25 195 GLY A C 1
ATOM 1568 O O . GLY A 1 195 ? -2.173 -8.214 20.176 1.00 73.25 195 GLY A O 1
ATOM 1569 N N . ASP A 1 196 ? -4.125 -7.138 19.877 1.00 70.50 196 ASP A N 1
ATOM 1570 C CA . ASP A 1 196 ? -5.037 -8.153 20.445 1.00 70.50 196 ASP A CA 1
ATOM 1571 C C . ASP A 1 196 ? -5.281 -9.395 19.575 1.00 70.50 196 ASP A C 1
ATOM 1573 O O . ASP A 1 196 ? -6.047 -10.283 19.942 1.00 70.50 196 ASP A O 1
ATOM 1577 N N . GLY A 1 197 ? -4.650 -9.453 18.404 1.00 68.81 197 GLY A N 1
ATOM 1578 C CA . GLY A 1 197 ? -4.906 -10.480 17.399 1.00 68.81 197 GLY A CA 1
ATOM 1579 C C . GLY A 1 197 ? -5.813 -10.017 16.257 1.00 68.81 197 GLY A C 1
ATOM 1580 O O . GLY A 1 197 ? -5.694 -10.563 15.163 1.00 68.81 197 GLY A O 1
ATOM 1581 N N . SER A 1 198 ? -6.606 -8.955 16.420 1.00 82.75 198 SER A N 1
ATOM 1582 C CA . SER A 1 198 ? -7.413 -8.376 15.342 1.00 82.75 198 SER A CA 1
ATOM 1583 C C . SER A 1 198 ? -6.582 -7.378 14.526 1.00 82.75 198 SER A C 1
ATOM 1585 O O . SER A 1 198 ? -6.059 -6.387 15.036 1.00 82.75 198 SER A O 1
ATOM 1587 N N . LEU A 1 199 ? -6.353 -7.703 13.254 1.00 90.50 199 LEU A N 1
ATOM 1588 C CA . LEU A 1 199 ? -5.695 -6.823 12.290 1.00 90.50 199 LEU A CA 1
ATOM 1589 C C . LEU A 1 199 ? -6.767 -6.197 11.397 1.00 90.50 199 LEU A C 1
ATOM 1591 O O . LEU A 1 199 ? -7.641 -6.891 10.890 1.00 90.50 199 LEU A O 1
ATOM 1595 N N . GLU A 1 200 ? -6.684 -4.893 11.189 1.00 94.19 200 GLU A N 1
ATOM 1596 C CA . GLU A 1 200 ? -7.493 -4.130 10.256 1.00 94.19 200 GLU A CA 1
ATOM 1597 C C . GLU A 1 200 ? -6.575 -3.545 9.186 1.00 94.19 200 GLU A C 1
ATOM 1599 O O . GLU A 1 200 ? -5.643 -2.795 9.484 1.00 94.19 200 GLU A O 1
ATOM 1604 N N . LEU A 1 201 ? -6.864 -3.874 7.931 1.00 96.94 201 LEU A N 1
ATOM 1605 C CA . LEU A 1 201 ? -6.220 -3.265 6.775 1.00 96.94 201 LEU A CA 1
ATOM 1606 C C . LEU A 1 201 ? -7.106 -2.129 6.271 1.00 96.94 201 LEU A C 1
ATOM 1608 O O . LEU A 1 201 ? -8.323 -2.299 6.212 1.00 96.94 201 LEU A O 1
ATOM 1612 N N . TRP A 1 202 ? -6.513 -0.999 5.912 1.00 97.88 202 TRP A N 1
ATOM 1613 C CA . TRP A 1 202 ? -7.207 0.197 5.442 1.00 97.88 202 TRP A CA 1
ATOM 1614 C C . TRP A 1 202 ? -6.502 0.765 4.210 1.00 97.88 202 TRP A C 1
ATOM 1616 O O . TRP A 1 202 ? -5.276 0.829 4.175 1.00 97.88 202 TRP A O 1
ATOM 1626 N N . ALA A 1 203 ? -7.268 1.187 3.213 1.00 98.25 203 ALA A N 1
ATOM 1627 C CA . ALA A 1 203 ? -6.752 1.835 2.010 1.00 98.25 203 ALA A CA 1
ATOM 1628 C C . ALA A 1 203 ? -7.811 2.783 1.430 1.00 98.25 203 ALA A C 1
ATOM 1630 O O . ALA A 1 203 ? -8.968 2.761 1.861 1.00 98.25 203 ALA A O 1
ATOM 1631 N N . ASP A 1 204 ? -7.393 3.609 0.473 1.00 97.19 204 ASP A N 1
ATOM 1632 C CA . ASP A 1 204 ? -8.271 4.444 -0.344 1.00 97.19 204 ASP A CA 1
ATOM 1633 C C . ASP A 1 204 ? -8.419 3.812 -1.734 1.00 97.19 204 ASP A C 1
ATOM 1635 O O . ASP A 1 204 ? -7.438 3.667 -2.454 1.00 97.19 204 ASP A O 1
ATOM 1639 N N . CYS A 1 205 ? -9.633 3.395 -2.095 1.00 95.75 205 CYS A N 1
ATOM 1640 C CA . CYS A 1 205 ? -9.935 2.624 -3.307 1.00 95.75 205 CYS A CA 1
ATOM 1641 C C . CYS A 1 205 ? -9.141 1.303 -3.431 1.00 95.75 205 CYS A C 1
ATOM 1643 O O . CYS A 1 205 ? -8.796 0.866 -4.531 1.00 95.75 205 CYS A O 1
ATOM 1645 N N . GLY A 1 206 ? -8.908 0.612 -2.312 1.00 97.44 206 GLY A N 1
ATOM 1646 C CA . GLY A 1 206 ? -7.884 -0.438 -2.175 1.00 97.44 206 GLY A CA 1
ATOM 1647 C C . GLY A 1 206 ? -8.175 -1.819 -2.781 1.00 97.44 206 GLY A C 1
ATOM 1648 O O . GLY A 1 206 ? -7.644 -2.826 -2.298 1.00 97.44 206 GLY A O 1
ATOM 1649 N N . ALA A 1 207 ? -9.052 -1.929 -3.779 1.00 97.94 207 ALA A N 1
ATOM 1650 C CA . ALA A 1 207 ? -9.458 -3.224 -4.333 1.00 97.94 207 ALA A CA 1
ATOM 1651 C C . ALA A 1 207 ? -8.297 -3.943 -5.046 1.00 97.94 207 ALA A C 1
ATOM 1653 O O . ALA A 1 207 ? -7.994 -5.101 -4.741 1.00 97.94 207 ALA A O 1
ATOM 1654 N N . TYR A 1 208 ? -7.622 -3.253 -5.969 1.00 98.25 208 TYR A N 1
ATOM 1655 C CA . TYR A 1 208 ? -6.455 -3.796 -6.671 1.00 98.25 208 TYR A CA 1
ATOM 1656 C C . TYR A 1 208 ? -5.242 -3.887 -5.739 1.00 98.25 208 TYR A C 1
ATOM 1658 O O . TYR A 1 208 ? -4.496 -4.864 -5.807 1.00 98.25 208 TYR A O 1
ATOM 1666 N N . ASP A 1 209 ? -5.111 -2.961 -4.790 1.00 98.50 209 ASP A N 1
ATOM 1667 C CA . ASP A 1 209 ? -4.095 -2.986 -3.739 1.00 98.50 209 ASP A CA 1
ATOM 1668 C C . ASP A 1 209 ? -4.166 -4.258 -2.900 1.00 98.50 209 ASP A C 1
ATOM 1670 O O . ASP A 1 209 ? -3.151 -4.915 -2.671 1.00 98.50 209 ASP A O 1
ATOM 1674 N N . HIS A 1 210 ? -5.368 -4.658 -2.472 1.00 98.19 210 HIS A N 1
ATOM 1675 C CA . HIS A 1 210 ? -5.556 -5.889 -1.708 1.00 98.19 210 HIS A CA 1
ATOM 1676 C C . HIS A 1 210 ? -5.122 -7.125 -2.508 1.00 98.19 210 HIS A C 1
ATOM 1678 O O . HIS A 1 210 ? -4.438 -8.008 -1.977 1.00 98.19 210 HIS A O 1
ATOM 1684 N N . VAL A 1 211 ? -5.471 -7.177 -3.799 1.00 97.88 211 VAL A N 1
ATOM 1685 C CA . VAL A 1 211 ? -5.050 -8.262 -4.696 1.00 97.88 211 VAL A CA 1
ATOM 1686 C C . VAL A 1 211 ? -3.530 -8.260 -4.861 1.00 97.88 211 VAL A C 1
ATOM 1688 O O . VAL A 1 211 ? -2.901 -9.305 -4.684 1.00 97.88 211 VAL A O 1
ATOM 1691 N N . CYS A 1 212 ? -2.922 -7.106 -5.142 1.00 98.00 212 CYS A N 1
ATOM 1692 C CA . CYS A 1 212 ? -1.480 -6.963 -5.333 1.00 98.00 212 CYS A CA 1
ATOM 1693 C C . CYS A 1 212 ? -0.694 -7.350 -4.076 1.00 98.00 212 CYS A C 1
ATOM 1695 O O . CYS A 1 212 ? 0.273 -8.114 -4.161 1.00 98.00 212 CYS A O 1
ATOM 1697 N N . LEU A 1 213 ? -1.140 -6.889 -2.905 1.00 98.06 213 LEU A N 1
ATOM 1698 C CA . LEU A 1 213 ? -0.571 -7.221 -1.602 1.00 98.06 213 LEU A CA 1
ATOM 1699 C C . LEU A 1 213 ? -0.590 -8.734 -1.369 1.00 98.06 213 LEU A C 1
ATOM 1701 O O . LEU A 1 213 ? 0.457 -9.340 -1.113 1.00 98.06 213 LEU A O 1
ATOM 1705 N N . CYS A 1 214 ? -1.767 -9.355 -1.497 1.00 97.38 214 CYS A N 1
ATOM 1706 C CA . CYS A 1 214 ? -1.937 -10.779 -1.229 1.00 97.38 214 CYS A CA 1
ATOM 1707 C C . CYS A 1 214 ? -1.148 -11.646 -2.212 1.00 97.38 214 CYS A C 1
ATOM 1709 O O . CYS A 1 214 ? -0.443 -12.576 -1.806 1.00 97.38 214 CYS A O 1
ATOM 1711 N N . TRP A 1 215 ? -1.220 -11.313 -3.502 1.00 96.00 215 TRP A N 1
ATOM 1712 C CA . TRP A 1 215 ? -0.501 -12.032 -4.547 1.00 96.00 215 TRP A CA 1
ATOM 1713 C C . TRP A 1 215 ? 1.011 -11.884 -4.373 1.00 96.00 215 TRP A C 1
ATOM 1715 O O . TRP A 1 215 ? 1.753 -12.855 -4.526 1.00 96.00 215 TRP A O 1
ATOM 1725 N N . THR A 1 216 ? 1.490 -10.698 -3.999 1.00 96.00 216 THR A N 1
ATOM 1726 C CA . THR A 1 216 ? 2.918 -10.477 -3.756 1.00 96.00 216 THR A CA 1
ATOM 1727 C C . THR A 1 216 ? 3.435 -11.266 -2.568 1.00 96.00 216 THR A C 1
ATOM 1729 O O . THR A 1 216 ? 4.464 -11.927 -2.697 1.00 96.00 216 THR A O 1
ATOM 1732 N N . CYS A 1 217 ? 2.724 -11.245 -1.442 1.00 95.31 217 CYS A N 1
ATOM 1733 C CA . CYS A 1 217 ? 3.212 -11.864 -0.215 1.00 95.31 217 CYS A CA 1
ATOM 1734 C C . CYS A 1 217 ? 3.066 -13.393 -0.212 1.00 95.31 217 CYS A C 1
ATOM 1736 O O . CYS A 1 217 ? 3.958 -14.094 0.266 1.00 95.31 217 CYS A O 1
ATOM 1738 N N . TRP A 1 218 ? 1.963 -13.926 -0.749 1.00 96.12 218 TRP A N 1
ATOM 1739 C CA . TRP A 1 218 ? 1.613 -15.347 -0.586 1.00 96.12 218 TRP A CA 1
ATOM 1740 C C . TRP A 1 218 ? 1.244 -16.060 -1.891 1.00 96.12 218 TRP A C 1
ATOM 1742 O O . TRP A 1 218 ? 1.133 -17.291 -1.919 1.00 96.12 218 TRP A O 1
ATOM 1752 N N . GLY A 1 219 ? 1.089 -15.323 -2.991 1.00 94.44 219 GLY A N 1
ATOM 1753 C CA . GLY A 1 219 ? 0.583 -15.866 -4.245 1.00 94.44 219 GLY A CA 1
ATOM 1754 C C . GLY A 1 219 ? -0.911 -16.191 -4.129 1.00 94.44 219 GLY A C 1
ATOM 1755 O O . GLY A 1 219 ? -1.699 -15.286 -3.863 1.00 94.44 219 GLY A O 1
ATOM 1756 N N . PRO A 1 220 ? -1.340 -17.453 -4.327 1.00 93.19 220 PRO A N 1
ATOM 1757 C CA . PRO A 1 220 ? -2.743 -17.824 -4.161 1.00 93.19 220 PRO A CA 1
ATOM 1758 C C . PRO A 1 220 ? -3.276 -17.473 -2.766 1.00 93.19 220 PRO A C 1
ATOM 1760 O O . PRO A 1 220 ? -2.634 -17.798 -1.766 1.00 93.19 220 PRO A O 1
ATOM 1763 N N . MET A 1 221 ? -4.493 -16.925 -2.689 1.00 90.25 221 MET A N 1
ATOM 1764 C CA . MET A 1 221 ? -5.130 -16.552 -1.414 1.00 90.25 221 MET A CA 1
ATOM 1765 C C . MET A 1 221 ? -5.198 -17.707 -0.405 1.00 90.25 221 MET A C 1
ATOM 1767 O O . MET A 1 221 ? -5.056 -17.478 0.788 1.00 90.25 221 MET A O 1
ATOM 1771 N N . ALA A 1 222 ? -5.310 -18.957 -0.866 1.00 92.62 222 ALA A N 1
ATOM 1772 C CA . ALA A 1 222 ? -5.312 -20.144 -0.004 1.00 92.62 222 ALA A CA 1
ATOM 1773 C C . ALA A 1 222 ? -4.015 -20.346 0.813 1.00 92.62 222 ALA A C 1
ATOM 1775 O O . ALA A 1 222 ? -3.996 -21.156 1.736 1.00 92.62 222 ALA A O 1
ATOM 1776 N N . LYS A 1 223 ? -2.922 -19.652 0.465 1.00 94.62 223 LYS A N 1
ATOM 1777 C CA . LYS A 1 223 ? -1.655 -19.669 1.213 1.00 94.62 223 LYS A CA 1
ATOM 1778 C C . LYS A 1 223 ? -1.524 -18.511 2.205 1.00 94.62 223 LYS A C 1
ATOM 1780 O O . LYS A 1 223 ? -0.559 -18.490 2.968 1.00 94.62 223 LYS A O 1
ATOM 1785 N N . LYS A 1 224 ? -2.450 -17.547 2.185 1.00 95.56 224 LYS A N 1
ATOM 1786 C CA . LYS A 1 224 ? -2.451 -16.405 3.101 1.00 95.56 224 LYS A CA 1
ATOM 1787 C C . LYS A 1 224 ? -2.716 -16.892 4.534 1.00 95.56 224 LYS A C 1
ATOM 1789 O O . LYS A 1 224 ? -3.635 -17.687 4.735 1.00 95.56 224 LYS A O 1
ATOM 1794 N N . PRO A 1 225 ? -1.944 -16.440 5.539 1.00 93.88 225 PRO A N 1
ATOM 1795 C CA . PRO A 1 225 ? -2.205 -16.784 6.931 1.00 93.88 225 PRO A CA 1
ATOM 1796 C C . PRO A 1 225 ? -3.593 -16.317 7.381 1.00 93.88 225 PRO A C 1
ATOM 1798 O O . PRO A 1 225 ? -4.011 -15.210 7.048 1.00 93.88 225 PRO A O 1
ATOM 1801 N N . ALA A 1 226 ? -4.262 -17.116 8.216 1.00 91.62 226 ALA A N 1
ATOM 1802 C CA . ALA A 1 226 ? -5.591 -16.795 8.751 1.00 91.62 226 ALA A CA 1
ATOM 1803 C C . ALA A 1 226 ? -5.620 -15.517 9.611 1.00 91.62 226 ALA A C 1
ATOM 1805 O O . ALA A 1 226 ? -6.667 -14.903 9.772 1.00 91.62 226 ALA A O 1
ATOM 1806 N N . ALA A 1 227 ? -4.469 -15.108 10.156 1.00 90.50 227 ALA A N 1
ATOM 1807 C CA . ALA A 1 227 ? -4.334 -13.867 10.916 1.00 90.50 227 ALA A CA 1
ATOM 1808 C C . ALA A 1 227 ? -4.417 -12.600 10.041 1.00 90.50 227 ALA A C 1
ATOM 1810 O O . ALA A 1 227 ? -4.606 -11.509 10.572 1.00 90.50 227 ALA A O 1
ATOM 1811 N N . ILE A 1 228 ? -4.255 -12.725 8.718 1.00 93.25 228 ILE A N 1
ATOM 1812 C CA . ILE A 1 228 ? -4.406 -11.606 7.787 1.00 93.25 228 ILE A CA 1
ATOM 1813 C C . ILE A 1 228 ? -5.868 -11.554 7.330 1.00 93.25 228 ILE A C 1
ATOM 1815 O O . ILE A 1 228 ? -6.356 -12.565 6.819 1.00 93.25 228 ILE A O 1
ATOM 1819 N N . PRO A 1 229 ? -6.555 -10.404 7.429 1.00 93.81 229 PRO A N 1
ATOM 1820 C CA . PRO A 1 229 ? -7.929 -10.258 6.954 1.00 93.81 229 PRO A CA 1
ATOM 1821 C C . PRO A 1 229 ? -8.097 -10.630 5.477 1.00 93.81 229 PRO A C 1
ATOM 1823 O O . PRO A 1 229 ? -7.197 -10.422 4.664 1.00 93.81 229 PRO A O 1
ATOM 1826 N N . ASP A 1 230 ? -9.260 -11.170 5.113 1.00 94.38 230 ASP A N 1
ATOM 1827 C CA . ASP A 1 230 ? -9.655 -11.428 3.713 1.00 94.38 230 ASP A CA 1
ATOM 1828 C C . ASP A 1 230 ? -10.218 -10.183 3.011 1.00 94.38 230 ASP A C 1
ATOM 1830 O O . ASP A 1 230 ? -10.724 -10.263 1.895 1.00 94.38 230 ASP A O 1
ATOM 1834 N N . ARG A 1 231 ? -10.170 -9.030 3.685 1.00 94.69 231 ARG A N 1
ATOM 1835 C CA . ARG A 1 231 ? -10.683 -7.758 3.187 1.00 94.69 231 ARG A CA 1
ATOM 1836 C C . ARG A 1 231 ? -9.800 -6.599 3.622 1.00 94.69 231 ARG A C 1
ATOM 1838 O O . ARG A 1 231 ? -9.157 -6.660 4.669 1.00 94.69 231 ARG A O 1
ATOM 1845 N N . THR A 1 232 ? -9.873 -5.525 2.854 1.00 97.94 232 THR A N 1
ATOM 1846 C CA . THR A 1 232 ? -9.386 -4.202 3.239 1.00 97.94 232 THR A CA 1
ATOM 1847 C C . THR A 1 232 ? -10.586 -3.300 3.490 1.00 97.94 232 THR A C 1
ATOM 1849 O O . THR A 1 232 ? -11.563 -3.343 2.747 1.00 97.94 232 THR A O 1
ATOM 1852 N N . ASN A 1 233 ? -10.554 -2.546 4.585 1.00 97.56 233 ASN A N 1
ATOM 1853 C CA . ASN A 1 233 ? -11.534 -1.507 4.868 1.00 97.56 233 ASN A CA 1
ATOM 1854 C C . ASN A 1 233 ? -11.310 -0.323 3.918 1.00 97.56 233 ASN A C 1
ATOM 1856 O O . ASN A 1 233 ? -10.180 0.142 3.766 1.00 97.56 233 ASN A O 1
ATOM 1860 N N . GLU A 1 234 ? -12.392 0.170 3.326 1.00 97.69 234 GLU A N 1
ATOM 1861 C CA . GLU A 1 234 ? -12.373 1.298 2.399 1.00 97.69 234 GLU A CA 1
ATOM 1862 C C . GLU A 1 234 ? -12.613 2.612 3.154 1.00 97.69 234 GLU A C 1
ATOM 1864 O O . GLU A 1 234 ? -13.688 2.824 3.725 1.00 97.69 234 GLU A O 1
ATOM 1869 N N . ILE A 1 235 ? -11.611 3.494 3.177 1.00 95.81 235 ILE A N 1
ATOM 1870 C CA . ILE A 1 235 ? -11.667 4.743 3.948 1.00 95.81 235 ILE A CA 1
ATOM 1871 C C . ILE A 1 235 ? -12.746 5.698 3.418 1.00 95.81 235 ILE A C 1
ATOM 1873 O O . ILE A 1 235 ? -13.417 6.350 4.222 1.00 95.81 235 ILE A O 1
ATOM 1877 N N . ARG A 1 236 ? -12.967 5.755 2.093 1.00 94.44 236 ARG A N 1
ATOM 1878 C CA . ARG A 1 236 ? -14.014 6.604 1.490 1.00 94.44 236 ARG A CA 1
ATOM 1879 C C . ARG A 1 236 ? -15.394 6.153 1.914 1.00 94.44 236 ARG A C 1
ATOM 1881 O O . ARG A 1 236 ? -16.159 6.947 2.452 1.00 94.44 236 ARG A O 1
ATOM 1888 N N . GLN A 1 237 ? -15.664 4.863 1.746 1.00 94.94 237 GLN A N 1
ATOM 1889 C CA . GLN A 1 237 ? -16.924 4.250 2.143 1.00 94.94 237 GLN A CA 1
ATOM 1890 C C . GLN A 1 237 ? -17.179 4.443 3.641 1.00 94.94 237 GLN A C 1
ATOM 1892 O O . GLN A 1 237 ? -18.303 4.726 4.049 1.00 94.94 237 GLN A O 1
ATOM 1897 N N . TYR A 1 238 ? -16.139 4.318 4.469 1.00 93.75 238 TYR A N 1
ATOM 1898 C CA . TYR A 1 238 ? -16.263 4.550 5.902 1.00 93.75 238 TYR A CA 1
ATOM 1899 C C . TYR A 1 238 ? -16.634 6.004 6.217 1.00 93.75 238 TYR A C 1
ATOM 1901 O O . TYR A 1 238 ? -17.552 6.246 6.993 1.00 93.75 238 TYR A O 1
ATOM 1909 N N . ALA A 1 239 ? -15.989 6.982 5.584 1.00 92.31 239 ALA A N 1
ATOM 1910 C CA . ALA A 1 239 ? -16.323 8.392 5.770 1.00 92.31 239 ALA A CA 1
ATOM 1911 C C . ALA A 1 239 ? -17.739 8.743 5.271 1.00 92.31 239 ALA A C 1
ATOM 1913 O O . ALA A 1 239 ? -18.472 9.455 5.960 1.00 92.31 239 ALA A O 1
ATOM 1914 N N . GLU A 1 240 ? -18.148 8.190 4.125 1.00 92.62 240 GLU A N 1
ATOM 1915 C CA . GLU A 1 240 ? -19.511 8.309 3.590 1.00 92.62 240 GLU A CA 1
ATOM 1916 C C . GLU A 1 240 ? -20.549 7.751 4.566 1.00 92.62 240 GLU A C 1
ATOM 1918 O O . GLU A 1 240 ? -21.540 8.419 4.856 1.00 92.62 240 GLU A O 1
ATOM 1923 N N . HIS A 1 241 ? -20.295 6.566 5.129 1.00 88.56 241 HIS A N 1
ATOM 1924 C CA . HIS A 1 241 ? -21.161 5.957 6.138 1.00 88.56 241 HIS A CA 1
ATOM 1925 C C . HIS A 1 241 ? -21.294 6.834 7.390 1.00 88.56 241 HIS A C 1
ATOM 1927 O O . HIS A 1 241 ? -22.380 6.968 7.947 1.00 88.56 241 HIS A O 1
ATOM 1933 N N . LEU A 1 242 ? -20.203 7.484 7.802 1.00 88.19 242 LEU A N 1
ATOM 1934 C CA . LEU A 1 242 ? -20.186 8.416 8.930 1.00 88.19 242 LEU A CA 1
ATOM 1935 C C . LEU A 1 242 ? -20.811 9.787 8.603 1.00 88.19 242 LEU A C 1
ATOM 1937 O O . LEU A 1 242 ? -20.963 10.611 9.505 1.00 88.19 242 LEU A O 1
ATOM 1941 N N . GLY A 1 243 ? -21.155 10.055 7.338 1.00 89.12 243 GLY A N 1
ATOM 1942 C CA . GLY A 1 243 ? -21.695 11.339 6.890 1.00 89.12 243 GLY A CA 1
ATOM 1943 C C . GLY A 1 243 ? -20.691 12.493 6.969 1.00 89.12 243 GLY A C 1
ATOM 1944 O O . GLY A 1 243 ? -21.099 13.649 7.096 1.00 89.12 243 GLY A O 1
ATOM 1945 N N . VAL A 1 244 ? -19.385 12.205 6.923 1.00 89.00 244 VAL A N 1
ATOM 1946 C CA . VAL A 1 244 ? -18.320 13.213 7.030 1.00 89.00 244 VAL A CA 1
ATOM 1947 C C . VAL A 1 244 ? -17.414 13.195 5.798 1.00 89.00 244 VAL A C 1
ATOM 1949 O O . VAL A 1 244 ? -17.033 12.127 5.323 1.00 89.00 244 VAL A O 1
ATOM 1952 N N . PRO A 1 245 ? -17.027 14.362 5.255 1.00 89.06 245 PRO A N 1
ATOM 1953 C CA . PRO A 1 245 ? -16.129 14.402 4.111 1.00 89.06 245 PRO A CA 1
ATOM 1954 C C . PRO A 1 245 ? -14.710 13.988 4.517 1.00 89.06 245 PRO A C 1
ATOM 1956 O O . PRO A 1 245 ? -14.181 14.446 5.536 1.00 89.06 245 PRO A O 1
ATOM 1959 N N . LEU A 1 246 ? -14.053 13.190 3.672 1.00 89.88 246 LEU A N 1
ATOM 1960 C CA . LEU A 1 246 ? -12.611 12.997 3.780 1.00 89.88 246 LEU A CA 1
ATOM 1961 C C . LEU A 1 246 ? -11.888 14.288 3.425 1.00 89.88 246 LEU A C 1
ATOM 1963 O O . LEU A 1 246 ? -12.078 14.870 2.357 1.00 89.88 246 LEU A O 1
ATOM 1967 N N . LEU A 1 247 ? -11.032 14.724 4.340 1.00 88.19 247 LEU A N 1
ATOM 1968 C CA . LEU A 1 247 ? -10.179 15.878 4.125 1.00 88.19 247 LEU A CA 1
ATOM 1969 C C . LEU A 1 247 ? -8.858 15.434 3.500 1.00 88.19 247 LEU A C 1
ATOM 1971 O O . LEU A 1 247 ? -8.371 14.328 3.745 1.00 88.19 247 LEU A O 1
ATOM 1975 N N . ASN A 1 248 ? -8.249 16.333 2.736 1.00 84.00 248 ASN A N 1
ATOM 1976 C CA . ASN A 1 248 ? -6.848 16.187 2.370 1.00 84.00 248 ASN A CA 1
ATOM 1977 C C . ASN A 1 248 ? -5.970 16.667 3.536 1.00 84.00 248 ASN A C 1
ATOM 1979 O O . ASN A 1 248 ? -6.354 17.609 4.244 1.00 84.00 248 ASN A O 1
ATOM 1983 N N . PRO A 1 249 ? -4.798 16.049 3.747 1.00 83.00 249 PRO A N 1
ATOM 1984 C CA . PRO A 1 249 ? -3.837 16.550 4.711 1.00 83.00 249 PRO A CA 1
ATOM 1985 C C . PRO A 1 249 ? -3.376 17.967 4.317 1.00 83.00 249 PRO A C 1
ATOM 1987 O O . PRO A 1 249 ? -3.486 18.354 3.149 1.00 83.00 249 PRO A O 1
ATOM 1990 N N . PRO A 1 250 ? -2.859 18.764 5.273 1.00 81.50 250 PRO A N 1
ATOM 1991 C CA . PRO A 1 250 ? -2.288 20.074 4.976 1.00 81.50 250 PRO A CA 1
ATOM 1992 C C . PRO A 1 250 ? -1.278 20.008 3.826 1.00 81.50 250 PRO A C 1
ATOM 1994 O O . PRO A 1 250 ? -0.493 19.058 3.744 1.00 81.50 250 PRO A O 1
ATOM 1997 N N . VAL A 1 251 ? -1.295 21.029 2.964 1.00 71.56 251 VAL A N 1
ATOM 1998 C CA . VAL A 1 251 ? -0.393 21.146 1.809 1.00 71.56 251 VAL A CA 1
ATOM 1999 C C . VAL A 1 251 ? 1.055 20.901 2.249 1.00 71.56 251 VAL A C 1
ATOM 2001 O O . VAL A 1 251 ? 1.503 21.453 3.252 1.00 71.56 251 VAL A O 1
ATOM 2004 N N . GLY A 1 252 ? 1.773 20.054 1.506 1.00 66.00 252 GLY A N 1
ATOM 2005 C CA . GLY A 1 252 ? 3.165 19.691 1.792 1.00 66.00 252 GLY A CA 1
ATOM 2006 C C . GLY A 1 252 ? 3.360 18.397 2.592 1.00 66.00 252 GLY A C 1
ATOM 2007 O O . GLY A 1 252 ? 4.500 17.986 2.795 1.00 66.00 252 GLY A O 1
ATOM 2008 N N . ARG A 1 253 ? 2.291 17.707 3.020 1.00 68.38 253 ARG A N 1
ATOM 2009 C CA . ARG A 1 253 ? 2.389 16.355 3.605 1.00 68.38 253 ARG A CA 1
ATOM 2010 C C . ARG A 1 253 ? 2.451 15.263 2.532 1.00 68.38 253 ARG A C 1
ATOM 2012 O O . ARG A 1 253 ? 1.520 14.480 2.391 1.00 68.38 253 ARG A O 1
ATOM 2019 N N . GLY A 1 254 ? 3.579 15.199 1.832 1.00 77.75 254 GLY A N 1
ATOM 2020 C CA . GLY A 1 254 ? 3.888 14.121 0.892 1.00 77.75 254 GLY A CA 1
ATOM 2021 C C . GLY A 1 254 ? 3.511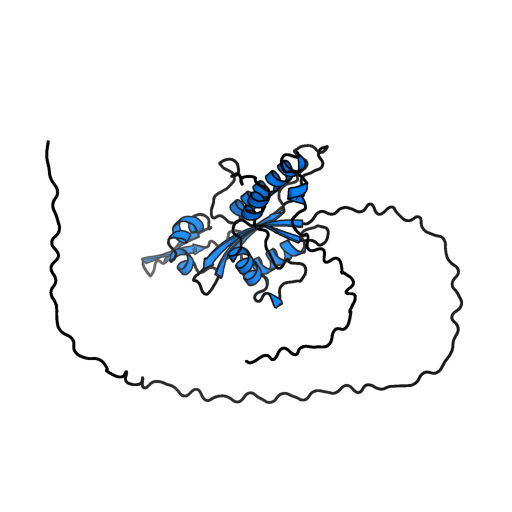 14.419 -0.557 1.00 77.75 254 GLY A C 1
ATOM 2022 O O . GLY A 1 254 ? 2.971 15.481 -0.878 1.00 77.75 254 GLY A O 1
ATOM 2023 N N . VAL A 1 255 ? 3.863 13.483 -1.433 1.00 88.12 255 VAL A N 1
ATOM 2024 C CA . VAL A 1 255 ? 3.646 13.567 -2.879 1.00 88.12 255 VAL A CA 1
ATOM 2025 C C . VAL A 1 255 ? 2.695 12.449 -3.298 1.00 88.12 255 VAL A C 1
ATOM 2027 O O . VAL A 1 255 ? 2.867 11.319 -2.856 1.00 88.12 255 VAL A O 1
ATOM 2030 N N . LYS A 1 256 ? 1.692 12.766 -4.124 1.00 91.56 256 LYS A N 1
ATOM 2031 C CA . LYS A 1 256 ? 0.782 11.755 -4.684 1.00 91.56 256 LYS A CA 1
ATOM 2032 C C . LYS A 1 256 ? 1.542 10.765 -5.556 1.00 91.56 256 LYS A C 1
ATOM 2034 O O . LYS A 1 256 ? 2.538 11.147 -6.162 1.00 91.56 256 LYS A O 1
ATOM 2039 N N . HIS A 1 257 ? 1.013 9.553 -5.681 1.00 95.06 257 HIS A N 1
ATOM 2040 C CA . HIS A 1 257 ? 1.576 8.482 -6.510 1.00 95.06 257 HIS A CA 1
ATOM 2041 C C . HIS A 1 257 ? 2.938 7.989 -6.013 1.00 95.06 257 HIS A C 1
ATOM 2043 O O . HIS A 1 257 ? 3.772 7.439 -6.741 1.00 95.06 257 HIS A O 1
ATOM 2049 N N . ARG A 1 258 ? 3.168 8.220 -4.721 1.00 96.88 258 ARG A N 1
ATOM 2050 C CA . ARG A 1 258 ? 4.275 7.680 -3.958 1.00 96.88 258 ARG A CA 1
ATOM 2051 C C . ARG A 1 258 ? 3.654 6.934 -2.794 1.00 96.88 258 ARG A C 1
ATOM 2053 O O . ARG A 1 258 ? 3.331 7.533 -1.773 1.00 96.88 258 ARG A O 1
ATOM 2060 N N . ALA A 1 259 ? 3.590 5.615 -2.932 1.00 97.81 259 ALA A N 1
ATOM 2061 C CA . ALA A 1 259 ? 2.829 4.728 -2.056 1.00 97.81 259 ALA A CA 1
ATOM 2062 C C . ALA A 1 259 ? 2.939 5.006 -0.542 1.00 97.81 259 ALA A C 1
ATOM 2064 O O . ALA A 1 259 ? 1.957 4.933 0.189 1.00 97.81 259 ALA A O 1
ATOM 2065 N N . ILE A 1 260 ? 4.119 5.362 -0.016 1.00 96.94 260 ILE A N 1
ATOM 2066 C CA . ILE A 1 260 ? 4.236 5.692 1.416 1.00 96.94 260 ILE A CA 1
ATOM 2067 C C . ILE A 1 260 ? 3.520 6.991 1.810 1.00 96.94 260 ILE A C 1
ATOM 2069 O O . ILE A 1 260 ? 2.940 7.071 2.890 1.00 96.94 260 ILE A O 1
ATOM 2073 N N . ASP A 1 261 ? 3.548 8.008 0.955 1.00 96.00 261 ASP A N 1
ATOM 2074 C CA . ASP A 1 261 ? 2.906 9.295 1.213 1.00 96.00 261 ASP A CA 1
ATOM 2075 C C . ASP A 1 261 ? 1.377 9.190 1.071 1.00 96.00 261 ASP A C 1
ATOM 2077 O O . ASP A 1 261 ? 0.638 9.779 1.868 1.00 96.00 261 ASP A O 1
ATOM 2081 N N . ASP A 1 262 ? 0.897 8.352 0.153 1.00 96.62 262 ASP A N 1
ATOM 2082 C CA . ASP A 1 262 ? -0.525 8.022 0.036 1.00 96.62 262 ASP A CA 1
ATOM 2083 C C . ASP A 1 262 ? -1.006 7.179 1.239 1.00 96.62 262 ASP A C 1
ATOM 2085 O O . ASP A 1 262 ? -1.989 7.537 1.897 1.00 96.62 262 ASP A O 1
ATOM 2089 N N . ALA A 1 263 ? -0.242 6.169 1.678 1.00 97.00 263 ALA A N 1
ATOM 2090 C CA . ALA A 1 263 ? -0.540 5.414 2.903 1.00 97.00 263 ALA A CA 1
ATOM 2091 C C . ALA A 1 263 ? -0.590 6.307 4.165 1.00 97.00 263 ALA A C 1
ATOM 2093 O O . ALA A 1 263 ? -1.447 6.121 5.040 1.00 97.00 263 ALA A O 1
ATOM 2094 N N . ARG A 1 264 ? 0.298 7.308 4.259 1.00 94.75 264 ARG A N 1
ATOM 2095 C CA . ARG A 1 264 ? 0.289 8.337 5.319 1.00 94.75 264 ARG A CA 1
ATOM 2096 C C . ARG A 1 264 ? -0.935 9.240 5.240 1.00 94.75 264 ARG A C 1
ATOM 2098 O O . ARG A 1 264 ? -1.464 9.640 6.279 1.00 94.75 264 ARG A O 1
ATOM 2105 N N . THR A 1 265 ? -1.393 9.560 4.034 1.00 94.19 265 THR A N 1
ATOM 2106 C CA . THR A 1 265 ? -2.617 10.338 3.824 1.00 94.19 265 THR A CA 1
ATOM 2107 C C . THR A 1 265 ? -3.823 9.605 4.404 1.00 94.19 265 THR A C 1
ATOM 2109 O O . THR A 1 265 ? -4.562 10.192 5.200 1.00 94.19 265 THR A O 1
ATOM 2112 N N . VAL A 1 266 ? -3.962 8.307 4.124 1.00 95.19 266 VAL A N 1
ATOM 2113 C CA . VAL A 1 266 ? -5.028 7.473 4.705 1.00 95.19 266 VAL A CA 1
ATOM 2114 C C . VAL A 1 266 ? -4.888 7.374 6.230 1.00 95.19 266 VAL A C 1
ATOM 2116 O O . VAL A 1 266 ? -5.878 7.514 6.949 1.00 95.19 266 VAL A O 1
ATOM 2119 N N . ALA A 1 267 ? -3.668 7.215 6.761 1.00 93.12 267 ALA A N 1
ATOM 2120 C CA . ALA A 1 267 ? -3.427 7.207 8.212 1.00 93.12 267 ALA A CA 1
ATOM 2121 C C . ALA A 1 267 ? -3.888 8.507 8.881 1.00 93.12 267 ALA A C 1
ATOM 2123 O O . ALA A 1 267 ? -4.539 8.490 9.930 1.00 93.12 267 ALA A O 1
ATOM 2124 N N . TRP A 1 268 ? -3.566 9.648 8.269 1.00 91.81 268 TRP A N 1
ATOM 2125 C CA . TRP A 1 268 ? -3.994 10.954 8.750 1.00 91.81 268 TRP A CA 1
ATOM 2126 C C . TRP A 1 268 ? -5.519 11.088 8.715 1.00 91.81 268 TRP A C 1
ATOM 2128 O O . TRP A 1 268 ? -6.113 11.496 9.712 1.00 91.81 268 TRP A O 1
ATOM 2138 N N . GLN A 1 269 ? -6.162 10.696 7.615 1.00 92.56 269 GLN A N 1
ATOM 2139 C CA . GLN A 1 269 ? -7.619 10.723 7.483 1.00 92.56 269 GLN A CA 1
ATOM 2140 C C . GLN A 1 269 ? -8.299 9.868 8.554 1.00 92.56 269 GLN A C 1
ATOM 2142 O O . GLN A 1 269 ? -9.192 10.351 9.249 1.00 92.56 269 GLN A O 1
ATOM 2147 N N . LEU A 1 270 ? -7.827 8.637 8.755 1.00 91.62 270 LEU A N 1
ATOM 2148 C CA . LEU A 1 270 ? -8.390 7.715 9.737 1.00 91.62 270 LEU A CA 1
ATOM 2149 C C . LEU A 1 270 ? -8.295 8.271 11.166 1.00 91.62 270 LEU A C 1
ATOM 2151 O O . LEU A 1 270 ? -9.276 8.241 11.908 1.00 91.62 270 LEU A O 1
ATOM 2155 N N . ARG A 1 271 ? -7.159 8.880 11.533 1.00 89.19 271 ARG A N 1
ATOM 2156 C CA . ARG A 1 271 ? -6.998 9.565 12.830 1.00 89.19 271 ARG A CA 1
ATOM 2157 C C . ARG A 1 271 ? -7.971 10.725 12.995 1.00 89.19 271 ARG A C 1
ATOM 2159 O O . ARG A 1 271 ? -8.535 10.907 14.070 1.00 89.19 271 ARG A O 1
ATOM 2166 N N . ARG A 1 272 ? -8.202 11.500 11.936 1.00 88.44 272 ARG A N 1
ATOM 2167 C CA . ARG A 1 272 ? -9.141 12.631 11.962 1.00 88.44 272 ARG A CA 1
ATOM 2168 C C . ARG A 1 272 ? -10.579 12.155 12.147 1.00 88.44 272 ARG A C 1
ATOM 2170 O O . ARG A 1 272 ? -11.325 12.791 12.889 1.00 88.44 272 ARG A O 1
ATOM 2177 N N . LEU A 1 273 ? -10.954 11.035 11.532 1.00 89.31 273 LEU A N 1
ATOM 2178 C CA . LEU A 1 273 ? -12.250 10.396 11.764 1.00 89.31 273 LEU A CA 1
ATOM 2179 C C . LEU A 1 273 ? -12.375 9.911 13.216 1.00 89.31 273 LEU A C 1
ATOM 2181 O O . LEU A 1 273 ? -13.371 10.209 13.874 1.00 89.31 273 LEU A O 1
ATOM 2185 N N . ASP A 1 274 ? -11.341 9.262 13.761 1.00 86.31 274 ASP A N 1
ATOM 2186 C CA . ASP A 1 274 ? -11.316 8.839 15.168 1.00 86.31 274 ASP A CA 1
ATOM 2187 C C . ASP A 1 274 ? -11.444 10.035 16.140 1.00 86.31 274 ASP A C 1
ATOM 2189 O O . ASP A 1 274 ? -12.144 9.950 17.152 1.00 86.31 274 AS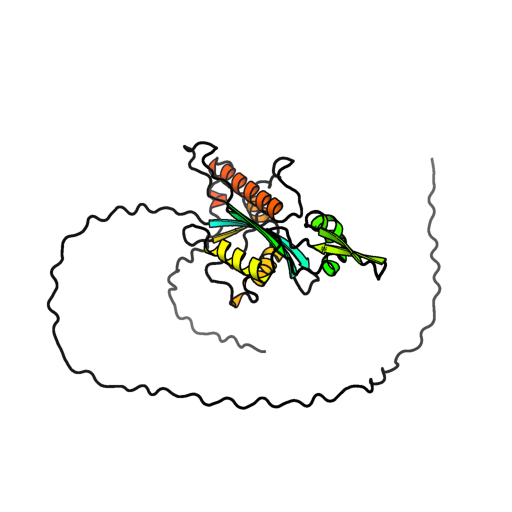P A O 1
ATOM 2193 N N . GLU A 1 275 ? -10.796 11.170 15.854 1.00 85.94 275 GLU A N 1
ATOM 2194 C CA . GLU A 1 275 ? -10.919 12.411 16.638 1.00 85.94 275 GLU A CA 1
ATOM 2195 C C . GLU A 1 275 ? -12.344 12.981 16.597 1.00 85.94 275 GLU A C 1
ATOM 2197 O O . GLU A 1 275 ? -12.887 13.418 17.620 1.00 85.94 275 GLU A O 1
ATOM 2202 N N . GLN A 1 276 ? -12.973 12.982 15.421 1.00 84.62 276 GLN A N 1
ATOM 2203 C CA . GLN A 1 276 ? -14.348 13.454 15.249 1.00 84.62 276 GLN A CA 1
ATOM 2204 C C . GLN A 1 276 ? -15.347 12.549 15.980 1.00 84.62 276 GLN A C 1
ATOM 2206 O O . GLN A 1 276 ? -16.225 13.056 16.682 1.00 84.62 276 GLN A O 1
ATOM 2211 N N . ALA A 1 277 ? -15.152 11.230 15.919 1.00 82.69 277 ALA A N 1
ATOM 2212 C CA . ALA A 1 277 ? -15.933 10.270 16.691 1.00 82.69 277 ALA A CA 1
ATOM 2213 C C . ALA A 1 277 ? -15.764 10.488 18.203 1.00 82.69 277 ALA A C 1
ATOM 2215 O O . ALA A 1 277 ? -16.746 10.611 18.933 1.00 82.69 277 ALA A O 1
ATOM 2216 N N . ARG A 1 278 ? -14.527 10.650 18.692 1.00 79.44 278 ARG A N 1
ATOM 2217 C CA . ARG A 1 278 ? -14.249 10.905 20.121 1.00 79.44 278 ARG A CA 1
ATOM 2218 C C . ARG A 1 278 ? -14.779 12.240 20.638 1.00 79.44 278 ARG A C 1
ATOM 2220 O O . ARG A 1 278 ? -15.051 12.370 21.833 1.00 79.44 278 ARG A O 1
ATOM 2227 N N . SER A 1 279 ? -14.876 13.248 19.777 1.00 80.75 279 SER A N 1
ATOM 2228 C CA . SER A 1 279 ? -15.437 14.556 20.133 1.00 80.75 279 SER A CA 1
ATOM 2229 C C . SER A 1 279 ? -16.968 14.590 20.091 1.00 80.75 279 SER A C 1
ATOM 2231 O O . SER A 1 279 ? -17.540 15.618 20.441 1.00 80.75 279 SER A O 1
ATOM 2233 N N . GLY A 1 280 ? -17.627 13.489 19.706 1.00 75.56 280 GLY A N 1
ATOM 2234 C CA . GLY A 1 280 ? -19.084 13.414 19.578 1.00 75.56 280 GLY A CA 1
ATOM 2235 C C . GLY A 1 280 ? -19.633 14.148 18.353 1.00 75.56 280 GLY A C 1
ATOM 2236 O O . GLY A 1 280 ? -20.841 14.321 18.240 1.00 75.56 280 GLY A O 1
ATOM 2237 N N . ARG A 1 281 ? -18.759 14.586 17.432 1.00 73.12 281 ARG A N 1
ATOM 2238 C CA . ARG A 1 281 ? -19.161 15.191 16.150 1.00 73.12 281 ARG A CA 1
ATOM 2239 C C . ARG A 1 281 ? -19.705 14.156 15.169 1.00 73.12 281 ARG A C 1
ATOM 2241 O O . ARG A 1 281 ? -20.424 14.526 14.251 1.00 73.12 281 ARG A O 1
ATOM 2248 N N . ILE A 1 282 ? -19.376 12.885 15.388 1.00 70.25 282 ILE A N 1
ATOM 2249 C CA . ILE A 1 282 ? -20.015 11.739 14.746 1.00 70.25 282 ILE A CA 1
ATOM 2250 C C . ILE A 1 282 ? -20.869 11.047 15.821 1.00 70.25 282 ILE A C 1
ATOM 2252 O O . ILE A 1 282 ? -20.319 10.683 16.868 1.00 70.25 282 ILE A O 1
ATOM 2256 N N . PRO A 1 283 ? -22.188 10.874 15.618 1.00 58.09 283 PRO A N 1
ATOM 2257 C CA . PRO A 1 283 ? -23.045 10.202 16.588 1.00 58.09 283 PRO A CA 1
ATOM 2258 C C . PRO A 1 283 ? -22.586 8.759 16.833 1.00 58.09 283 PRO A C 1
ATOM 2260 O O . PRO A 1 283 ? -22.317 8.018 15.889 1.00 58.09 283 PRO A O 1
ATOM 2263 N N . ALA A 1 284 ? -22.545 8.326 18.098 1.00 56.22 284 ALA A N 1
ATOM 2264 C CA . ALA A 1 284 ? -22.100 6.976 18.471 1.00 56.22 284 ALA A CA 1
ATOM 2265 C C . ALA A 1 284 ? -22.940 5.852 17.829 1.00 56.22 284 ALA A C 1
ATOM 2267 O O . ALA A 1 284 ? -22.426 4.759 17.600 1.00 56.22 284 ALA A O 1
ATOM 2268 N N . SER A 1 285 ? -24.203 6.133 17.489 1.00 53.50 285 SER A N 1
ATOM 2269 C CA . SER A 1 285 ? -25.089 5.216 16.762 1.00 53.50 285 SER A CA 1
ATOM 2270 C C . SER A 1 285 ? -24.598 4.881 15.350 1.00 53.50 285 SER A C 1
ATOM 2272 O O . SER A 1 285 ? -24.940 3.824 14.843 1.00 53.50 285 SER A O 1
ATOM 2274 N N . VAL A 1 286 ? -23.785 5.744 14.732 1.00 58.34 286 VAL A N 1
ATOM 2275 C CA . VAL A 1 286 ? -23.226 5.547 13.381 1.00 58.34 286 VAL A CA 1
ATOM 2276 C C . VAL A 1 286 ? -21.870 4.823 13.433 1.00 58.34 286 VAL A C 1
ATOM 2278 O O . VAL A 1 286 ? -21.455 4.183 12.479 1.00 58.34 286 VAL A O 1
ATOM 2281 N N . VAL A 1 287 ? -21.170 4.866 14.574 1.00 55.12 287 VAL A N 1
ATOM 2282 C CA . VAL A 1 287 ? -19.847 4.232 14.747 1.00 55.12 287 VAL A CA 1
ATOM 2283 C C . VAL A 1 287 ? -19.957 2.719 15.007 1.00 55.12 287 VAL A C 1
ATOM 2285 O O . VAL A 1 287 ? -19.040 1.968 14.678 1.00 55.12 287 VAL A O 1
ATOM 2288 N N . HIS A 1 288 ? -21.067 2.259 15.594 1.00 48.41 288 HIS A N 1
ATOM 2289 C CA . HIS A 1 288 ? -21.277 0.859 15.994 1.00 48.41 288 HIS A CA 1
ATOM 2290 C C . HIS A 1 288 ? -22.016 -0.015 14.968 1.00 48.41 288 HIS A C 1
ATOM 2292 O O . HIS A 1 288 ? -22.143 -1.214 15.204 1.00 48.41 288 HIS A O 1
ATOM 2298 N N . ASP A 1 289 ? -22.460 0.545 13.840 1.00 39.03 289 ASP A N 1
ATOM 2299 C CA . ASP A 1 289 ? -23.262 -0.184 12.842 1.00 39.03 289 ASP A CA 1
ATOM 2300 C C . ASP A 1 289 ? -22.420 -0.959 11.810 1.00 39.03 289 ASP A C 1
ATOM 2302 O O . ASP A 1 289 ? -22.940 -1.637 10.925 1.00 39.03 289 ASP A O 1
ATOM 2306 N N . MET A 1 290 ? -21.092 -0.925 11.944 1.00 41.56 290 MET A N 1
ATOM 2307 C CA . MET A 1 290 ? -20.218 -1.851 11.233 1.00 41.56 290 MET A CA 1
ATOM 2308 C C . MET A 1 290 ? -20.169 -3.163 12.021 1.00 41.56 290 MET A C 1
ATOM 2310 O O . MET A 1 290 ? -19.682 -3.154 13.157 1.00 41.56 290 MET A O 1
ATOM 2314 N N . PRO A 1 291 ? -20.608 -4.307 11.460 1.00 35.69 291 PRO A N 1
ATOM 2315 C CA . PRO A 1 291 ? -20.423 -5.584 12.119 1.00 35.69 291 PRO A CA 1
ATOM 2316 C C . PRO A 1 291 ? -18.919 -5.844 12.199 1.00 35.69 291 PRO A C 1
ATOM 2318 O O . PRO A 1 291 ? -18.272 -6.275 11.242 1.00 35.69 291 PRO A O 1
ATOM 2321 N N . VAL A 1 292 ? -18.344 -5.580 13.373 1.00 38.84 292 VAL A N 1
ATOM 2322 C CA . VAL A 1 292 ? -17.135 -6.266 13.810 1.00 38.84 292 VAL A CA 1
ATOM 2323 C C . VAL A 1 292 ? -17.451 -7.740 13.609 1.00 38.84 292 VAL A C 1
ATOM 2325 O O . VAL A 1 292 ? -18.499 -8.203 14.059 1.00 38.84 292 VAL A O 1
ATOM 2328 N N . ALA A 1 293 ? -16.604 -8.459 12.878 1.00 37.75 293 ALA A N 1
ATOM 2329 C CA . ALA A 1 293 ? -16.748 -9.887 12.637 1.00 37.75 293 ALA A CA 1
ATOM 2330 C C . ALA A 1 293 ? -16.556 -10.672 13.951 1.00 37.75 293 ALA A C 1
ATOM 2332 O O . ALA A 1 293 ? -15.595 -11.409 14.126 1.00 37.75 293 ALA A O 1
ATOM 2333 N N . GLY A 1 294 ? -17.458 -10.479 14.907 1.00 31.95 294 GLY A N 1
ATOM 2334 C CA . GLY A 1 294 ? -17.705 -11.350 16.029 1.00 31.95 294 GLY A CA 1
ATOM 2335 C C . GLY A 1 294 ? -18.852 -12.245 15.611 1.00 31.95 294 GLY A C 1
ATOM 2336 O O . GLY A 1 294 ? -20.015 -11.871 15.726 1.00 31.95 294 GLY A O 1
ATOM 2337 N N . ILE A 1 295 ? -18.525 -13.424 15.093 1.00 34.28 295 ILE A N 1
ATOM 2338 C CA . ILE A 1 295 ? -19.486 -14.518 15.032 1.00 34.28 295 ILE A CA 1
ATOM 2339 C C . ILE A 1 295 ? -19.819 -14.845 16.489 1.00 34.28 295 ILE A C 1
ATOM 2341 O O . ILE A 1 295 ? -19.101 -15.593 17.151 1.00 34.28 295 ILE A O 1
ATOM 2345 N N . THR A 1 296 ? -20.891 -14.266 17.020 1.00 33.38 296 THR A N 1
ATOM 2346 C CA . THR A 1 296 ? -21.606 -14.881 18.130 1.00 33.38 296 THR A CA 1
ATOM 2347 C C . THR A 1 296 ? -22.150 -16.201 17.592 1.00 33.38 296 THR A C 1
ATOM 2349 O O . THR A 1 296 ? -22.855 -16.196 16.578 1.00 33.38 296 THR A O 1
ATOM 2352 N N . PRO A 1 297 ? -21.828 -17.355 18.200 1.00 33.53 297 PRO A N 1
ATOM 2353 C CA . PRO A 1 297 ? -22.461 -18.594 17.804 1.00 33.53 297 PRO A CA 1
ATOM 2354 C C . PRO A 1 297 ? -23.925 -18.482 18.222 1.00 33.53 297 PRO A C 1
ATOM 2356 O O . PRO A 1 297 ? -24.273 -18.669 19.386 1.00 33.53 297 PRO A O 1
ATOM 2359 N N . VAL A 1 298 ? -24.797 -18.143 17.274 1.00 35.19 298 VAL A N 1
ATOM 2360 C CA . VAL A 1 298 ? -26.221 -18.404 17.435 1.00 35.19 298 VAL A CA 1
ATOM 2361 C C . VAL A 1 298 ? -26.321 -19.917 17.538 1.00 35.19 298 VAL A C 1
ATOM 2363 O O . VAL A 1 298 ? -26.027 -20.632 16.579 1.00 35.19 298 VAL A O 1
ATOM 2366 N N . ALA A 1 299 ? -26.652 -20.412 18.730 1.00 35.75 299 ALA A N 1
ATOM 2367 C CA . ALA A 1 299 ? -26.972 -21.811 18.934 1.00 35.75 299 ALA A CA 1
ATOM 2368 C C . ALA A 1 299 ? -28.110 -22.159 17.970 1.00 35.75 299 ALA A C 1
ATOM 2370 O O . ALA A 1 299 ? -29.259 -21.775 18.180 1.00 35.75 299 ALA A O 1
ATOM 2371 N N . ALA A 1 300 ? -27.775 -22.832 16.870 1.00 35.19 300 ALA A N 1
ATOM 2372 C CA . ALA A 1 300 ? -28.758 -23.321 15.930 1.00 35.19 300 ALA A CA 1
ATOM 2373 C C . ALA A 1 300 ? -29.613 -24.356 16.668 1.00 35.19 300 ALA A C 1
ATOM 2375 O O . ALA A 1 300 ? -29.200 -25.501 16.863 1.00 35.19 300 ALA A O 1
ATOM 2376 N N . GLN A 1 301 ? -30.810 -23.955 17.097 1.00 35.31 301 GLN A N 1
ATOM 2377 C CA . GLN A 1 301 ? -31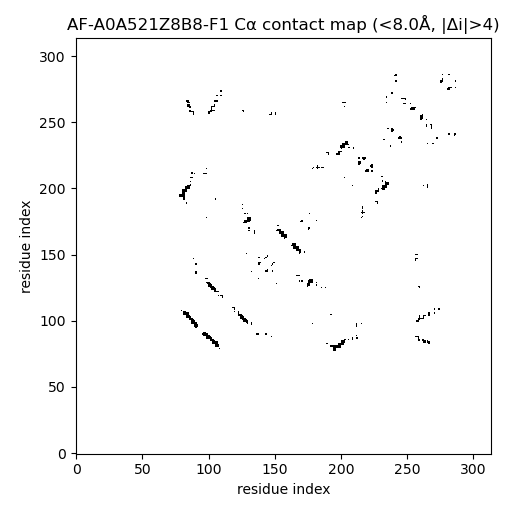.874 -24.901 17.388 1.00 35.31 301 GLN A CA 1
ATOM 2378 C C . GLN A 1 301 ? -32.222 -25.588 16.069 1.00 35.31 301 GLN A C 1
ATOM 2380 O O . GLN A 1 301 ? -32.976 -25.078 15.244 1.00 35.31 301 GLN A O 1
ATOM 2385 N N . VAL A 1 302 ? -31.608 -26.749 15.851 1.00 34.03 302 VAL A N 1
ATOM 2386 C CA . VAL A 1 302 ? -31.929 -27.642 14.743 1.00 34.03 302 VAL A CA 1
ATOM 2387 C C . VAL A 1 302 ? -33.331 -28.195 14.993 1.00 34.03 302 VAL A C 1
ATOM 2389 O O . VAL A 1 302 ? -33.497 -29.220 15.650 1.00 34.03 302 VAL A O 1
ATOM 2392 N N . SER A 1 303 ? -34.351 -27.525 14.459 1.00 35.97 303 SER A N 1
ATOM 2393 C CA . SER A 1 303 ? -35.619 -28.184 14.159 1.00 35.97 303 SER A CA 1
ATOM 2394 C C . SER A 1 303 ? -35.472 -28.865 12.795 1.00 35.97 303 SER A C 1
ATOM 2396 O O . SER A 1 303 ? -35.190 -28.239 11.774 1.00 35.97 303 SER A O 1
ATOM 2398 N N . ARG A 1 304 ? -35.554 -30.199 12.787 1.00 33.28 304 ARG A N 1
ATOM 2399 C CA . ARG A 1 304 ? -35.506 -31.002 11.560 1.00 33.28 304 ARG A CA 1
ATOM 2400 C C . ARG A 1 304 ? -36.851 -30.886 10.839 1.00 33.28 304 ARG A C 1
ATOM 2402 O O . ARG A 1 304 ? -37.798 -31.566 11.216 1.00 33.28 304 ARG A O 1
ATOM 2409 N N . GLY A 1 305 ? -36.914 -30.053 9.802 1.00 36.06 305 GLY A N 1
ATOM 2410 C CA . GLY A 1 305 ? -37.957 -30.104 8.770 1.00 36.06 305 GLY A CA 1
ATOM 2411 C C . GLY A 1 305 ? -37.546 -31.024 7.606 1.00 36.06 305 GLY A C 1
ATOM 2412 O O . GLY A 1 305 ? -36.349 -31.137 7.325 1.00 36.06 305 GLY A O 1
ATOM 2413 N N . PRO A 1 306 ? -38.491 -31.724 6.949 1.00 39.16 306 PRO A N 1
ATOM 2414 C CA . PRO A 1 306 ? -38.194 -32.752 5.955 1.00 39.16 306 PRO A CA 1
ATOM 2415 C C . PRO A 1 306 ? -37.650 -32.158 4.649 1.00 39.16 306 PRO A C 1
ATOM 2417 O O . PRO A 1 306 ? -38.032 -31.076 4.212 1.00 39.16 306 PRO A O 1
ATOM 2420 N N . GLY A 1 307 ? -36.704 -32.889 4.061 1.00 41.59 307 GLY A N 1
ATOM 2421 C CA . GLY A 1 307 ? -35.763 -32.386 3.071 1.00 41.59 307 GLY A CA 1
ATOM 2422 C C . GLY A 1 307 ? -36.325 -32.148 1.673 1.00 41.59 307 GLY A C 1
ATOM 2423 O O . GLY A 1 307 ? -37.090 -32.943 1.135 1.00 41.59 307 GLY A O 1
ATOM 2424 N N . SER A 1 308 ? -35.801 -31.108 1.033 1.00 34.66 308 SER A N 1
ATOM 2425 C CA . SER A 1 308 ? -35.874 -30.897 -0.410 1.00 34.66 308 SER A CA 1
ATOM 2426 C C . SER A 1 308 ? -34.463 -30.966 -1.000 1.00 34.66 308 SER A C 1
ATOM 2428 O O . SER A 1 308 ? -33.594 -30.152 -0.683 1.00 34.66 308 SER A O 1
ATOM 2430 N N . ARG A 1 309 ? -34.227 -31.990 -1.831 1.00 34.28 309 ARG A N 1
ATOM 2431 C CA . ARG A 1 309 ? -32.986 -32.206 -2.589 1.00 34.28 309 ARG A CA 1
ATOM 2432 C C . ARG A 1 309 ? -32.791 -31.085 -3.610 1.00 34.28 309 ARG A C 1
ATOM 2434 O O . ARG A 1 309 ? -33.626 -30.921 -4.492 1.00 34.28 309 ARG A O 1
ATOM 2441 N N . TRP A 1 310 ? -31.645 -30.415 -3.559 1.00 32.81 310 TRP A N 1
ATOM 2442 C CA . TRP A 1 310 ? -31.145 -29.611 -4.672 1.00 32.81 310 TRP A CA 1
ATOM 2443 C C . TRP A 1 310 ? -30.288 -30.501 -5.575 1.00 32.81 310 TRP A C 1
ATOM 2445 O O . TRP A 1 310 ? -29.274 -31.049 -5.144 1.00 32.81 310 TRP A O 1
ATOM 2455 N N . THR A 1 311 ? -30.719 -30.700 -6.818 1.00 39.84 311 THR A N 1
ATOM 2456 C CA . THR A 1 311 ? -29.932 -31.387 -7.847 1.00 39.84 311 THR A CA 1
ATOM 2457 C C . THR A 1 311 ? -29.030 -30.380 -8.554 1.00 39.84 311 THR A C 1
ATOM 2459 O O . THR A 1 311 ? -29.528 -29.530 -9.288 1.00 39.84 311 THR A O 1
ATOM 2462 N N . ASN A 1 312 ? -27.714 -30.506 -8.376 1.00 35.00 312 ASN A N 1
ATOM 2463 C CA . ASN A 1 312 ? -26.730 -29.872 -9.254 1.00 35.00 312 ASN A CA 1
ATOM 2464 C C . ASN A 1 312 ? -26.788 -30.541 -10.63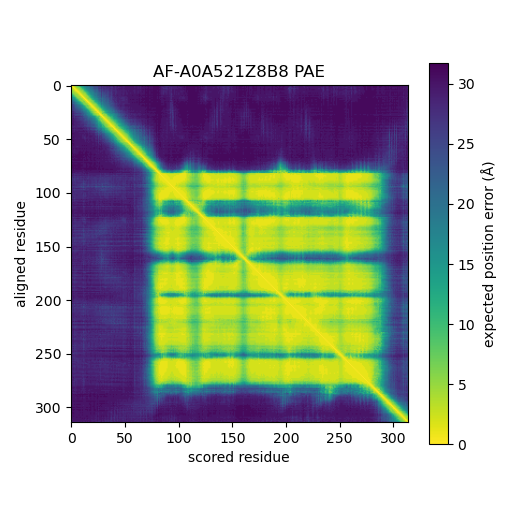4 1.00 35.00 312 ASN A C 1
ATOM 2466 O O . ASN A 1 312 ? -26.553 -31.747 -10.740 1.00 35.00 312 ASN A O 1
ATOM 2470 N N . ARG A 1 313 ? -27.065 -29.767 -11.687 1.00 35.31 313 ARG A N 1
ATOM 2471 C CA . ARG A 1 313 ? -26.607 -30.100 -13.041 1.00 35.31 313 ARG A CA 1
ATOM 2472 C C . ARG A 1 313 ? -25.341 -29.298 -13.318 1.00 35.31 313 ARG A C 1
ATOM 2474 O O . ARG A 1 313 ? -25.300 -28.107 -13.025 1.00 35.31 313 ARG A O 1
ATOM 2481 N N . LEU A 1 314 ? -24.338 -30.034 -13.791 1.00 44.03 314 LEU A N 1
ATOM 2482 C CA . LEU A 1 314 ? -23.059 -29.570 -14.322 1.00 44.03 314 LEU A CA 1
ATOM 2483 C C . LEU A 1 314 ? -23.256 -28.719 -15.579 1.00 44.03 314 LEU A C 1
ATOM 2485 O O . LEU A 1 314 ? -24.226 -29.011 -16.318 1.00 44.03 314 LEU A O 1
#

Solvent-accessible surface area (backbone atoms only — not comparable to full-atom values): 20541 Å² total; per-residue (Å²): 138,82,88,86,86,84,85,87,86,87,84,88,84,85,89,83,90,84,92,83,88,82,82,84,78,82,76,94,76,81,73,83,76,78,84,75,79,80,83,81,84,82,81,84,82,81,80,81,83,80,89,79,84,91,82,80,92,76,89,77,82,84,79,79,90,76,80,84,70,81,80,72,81,74,70,78,74,80,52,57,68,29,36,34,19,34,32,56,42,60,51,70,73,96,81,54,71,42,66,41,30,41,6,37,29,46,46,74,79,81,64,62,91,88,48,61,92,76,63,62,71,81,77,54,70,47,64,41,32,33,61,72,50,60,58,67,65,42,55,71,33,67,66,45,41,68,50,33,50,80,72,50,63,63,45,77,45,75,40,88,90,71,84,44,77,42,74,44,74,45,68,82,44,91,45,35,36,48,52,71,54,50,18,52,52,50,52,45,53,68,70,67,54,76,63,64,70,49,54,42,43,34,20,73,82,38,66,65,42,51,52,45,52,45,40,58,49,47,41,58,72,92,62,49,60,85,70,55,63,97,60,65,47,45,52,61,61,51,28,56,70,58,74,46,84,85,66,78,74,66,91,83,70,61,52,79,66,32,26,48,33,46,6,47,45,48,41,52,42,53,51,52,50,51,49,36,45,73,69,59,78,32,58,71,78,59,71,67,70,60,82,68,92,67,82,70,82,72,79,78,79,81,74,89,72,89,85,81,86,82,82,85,79,133

Nearest PDB structures (foldseek):
  4hvj-assembly1_A  TM=9.189E-01  e=6.616E-14  Mycobacterium tuberculosis H37Rv
  4hec-assembly1_A  TM=9.243E-01  e=2.731E-13  Mycobacterium tuberculosis H37Rv
  8fok-assembly1_1  TM=3.885E-01  e=1.066E-01  Saccharomyces cerevisiae
  8foe-assembly1_1  TM=5.504E-01  e=4.402E-01  Saccharomyces cerevisiae

Secondary structure (DSSP, 8-state):
---------------------PPPPPPTT------PPPPPPPPP--PPP---------PPPPPPPP---------------EEEEEEEEEEE-SS-EEEEEEEEEEEPPPPPTTS-GGGSPPPEEEEEEETT--HHHHHTSHHHHHHTGGGS-EEEEEETTTTEEEEEE-TTSTTEE-HHHHHHHHHHHHHH--SSS-EEEEESSTHHHHHHHHHHHHSSGGGS-TTS-SS-EEHHHHHHHTT-PPPPPPTTS--TT-HHHHHHHHHHHHHHHHHHHHTTSS-HHHHS-S--S-----------PPP-------

pLDDT: mean 70.94, std 26.57, range [28.31, 98.81]

Radius of gyration: 31.75 Å; Cα contacts (8 Å, |Δi|>4): 340; chains: 1; bounding box: 67×96×104 Å

Foldseek 3Di:
DDDDDDDDDDDDDDDDDDDDDDDDDDDPPPDDDPDDDDDDDDDDDDDDDDDDDDDDDDDDDDDDDDDDDPPDPPPPPPWDAWEKFKFFDWQDDPPDTGTFKMKIWTQDDDDPPPDPPCPDDDIDMAIAGAQPDDPVSQCVDVVSVPAAVVLFQWDWDQPPVPRDTDIHGDCVDPRYDHLQVVLVVVLCCQVVRDTDLHYAYEYAVCPVVLVNNCCSNQNDVVRRDPSDDPDHDHLCVLCVLQVHDQDFDPPPQDGPNRTNSRSVRSSVSVNVVSVCVVVCVRPPVSVPPPPPPPPPPPPPPDDDDDDDDDDDDD

Mean predicted aligned error: 17.51 Å